Protein AF-A0A1G7F0F0-F1 (afdb_monomer)

Foldseek 3Di:
DDDDDDDDPPPPPPPPPPPAQAAAEAEAEPPVCVVCQVVQFVQQLVQVVCCVVAVDRDDPPDDRPDRCCVLQVQADAQCCVQPVDSVPDGPVSLLRSLLRLQCVVFDDPRFHWYKYWYWYAWAAQREPDPVRHDPFTKTWTKIFIAGNVRHTPWIDTDIFGQDAAEDQDSNDDDSAREDAPNCRRYHPNQRSQRRSQRNVCRGPPPTRTHGYYHYYDDDD

Sequence (220 aa):
MRFLLIAVLFVFAFAVPSGAEALDIQLKFSKRLEKDMKKINEKELQREAMFRKYRIELEPGKKAKNLMIDKYQDTIWANEYLLPDLNTYSVPNLMRTMAWAAFHQIAEPGFNGTLVIEVDSFFIPEFPLARYRSHGPRMNGKFTLLDGAGNVMAEAEVAARVVKRYTVSTSYQGPEFAYAETAVDGRMGPIVAAFVEKGLEDLLPGADAPGPILVQMKTH

pLDDT: mean 86.46, std 17.56, range [40.0, 98.81]

Organism: NCBI:txid637679

Secondary structure (DSSP, 8-state):
-----------------------EEEEEE-HHHHHHHHHHHHHHHHHHHHHHHHSS-PPTT-------TGGGTT--BHHHHH--SGGG--HHHHHHHHHHHHHHHHSPTT--EEEEEEEEEEE-TT-SSGGG--SS-EEEEEEEEEETTS-EEEEEEEEEE----EE--SS--SSSEEEEGGGTTT-HHHHHHHHHHHHHHHHSTT-----EEEE-----

Nearest PDB structures (foldseek):
  6le0-assembly1_A  TM=4.692E-01  e=1.035E+00  Streptomyces koyangensis
  7x7z-assembly2_B  TM=4.675E-01  e=9.736E-01  Micromonospora sp.
  6nnw-assembly1_B  TM=2.926E-01  e=1.465E-01  Streptomyces longisporoflavus
  7dvi-assembly1_A-2  TM=6.008E-01  e=7.309E+00  Parafrankia colletiae
  2w3y-assembly1_A  TM=1.589E-01  e=3.242E-01  Pectobacterium carotovorum subsp. carotovorum

Mean predicted aligned error: 8.1 Å

Radius of gyration: 22.36 Å; Cα contacts (8 Å, |Δi|>4): 384; chains: 1; bounding box: 95×43×40 Å

Solvent-accessible surface area (backbone atoms only — not comparable to full-atom values): 12570 Å² total; per-residue (Å²): 143,82,90,78,85,82,83,80,81,80,78,76,76,76,76,72,77,89,81,75,61,62,69,42,73,45,79,45,59,29,74,70,48,57,73,44,39,68,60,51,28,56,51,50,43,53,50,50,53,43,28,74,74,37,68,45,77,70,60,93,91,58,76,91,85,70,79,49,48,84,70,40,65,64,34,57,40,35,66,53,71,67,43,69,55,69,91,68,54,33,65,69,49,51,48,45,46,47,44,50,55,30,46,67,76,62,50,67,92,78,56,45,26,35,43,38,41,36,39,61,48,61,28,24,42,58,31,91,54,73,90,30,40,40,99,52,39,32,33,34,32,36,35,36,37,23,39,74,86,68,48,80,76,37,66,27,84,35,80,25,51,62,69,91,41,77,42,90,55,50,52,41,78,68,87,44,39,34,39,55,50,72,37,51,44,56,44,64,65,43,40,48,29,22,34,43,15,50,34,47,30,64,45,38,83,87,49,79,41,46,27,41,29,24,30,71,74,85,82,127

Structure (mmCIF, N/CA/C/O backbone):
data_AF-A0A1G7F0F0-F1
#
_entry.id   AF-A0A1G7F0F0-F1
#
loop_
_atom_site.group_PDB
_atom_site.id
_atom_site.type_symbol
_atom_site.label_atom_id
_atom_site.label_alt_id
_atom_site.label_comp_id
_atom_site.label_asym_id
_atom_site.label_entity_id
_atom_site.label_seq_id
_atom_site.pdbx_PDB_ins_code
_atom_site.Cartn_x
_atom_site.Cartn_y
_atom_site.Cartn_z
_atom_site.occupancy
_atom_site.B_iso_or_equiv
_atom_site.auth_seq_id
_atom_site.auth_comp_id
_atom_site.auth_asym_id
_atom_site.auth_atom_id
_atom_site.pdbx_PDB_model_num
ATOM 1 N N . MET A 1 1 ? -73.125 24.315 -21.299 1.00 45.44 1 MET A N 1
ATOM 2 C CA . MET A 1 1 ? -72.297 23.090 -21.266 1.00 45.44 1 MET A CA 1
ATOM 3 C C . MET A 1 1 ? -70.984 23.347 -21.989 1.00 45.44 1 MET A C 1
ATOM 5 O O . MET A 1 1 ? -70.974 23.402 -23.210 1.00 45.44 1 MET A O 1
ATOM 9 N N . ARG A 1 2 ? -69.897 23.548 -21.243 1.00 40.00 2 ARG A N 1
ATOM 10 C CA . ARG A 1 2 ? -68.513 23.473 -21.729 1.00 40.00 2 ARG A CA 1
ATOM 11 C C . ARG A 1 2 ? -67.692 22.891 -20.581 1.00 40.00 2 ARG A C 1
ATOM 13 O O . ARG A 1 2 ? -67.502 23.555 -19.571 1.00 40.00 2 ARG A O 1
ATOM 20 N N . PHE A 1 3 ? -67.319 21.625 -20.721 1.00 41.25 3 PHE A N 1
ATOM 21 C CA . PHE A 1 3 ? -66.323 20.969 -19.882 1.00 41.25 3 PHE A CA 1
ATOM 22 C C . PHE A 1 3 ? -64.942 21.453 -20.331 1.00 41.25 3 PHE A C 1
ATOM 24 O O . PHE A 1 3 ? -64.666 21.443 -21.530 1.00 41.25 3 PHE A O 1
ATOM 31 N N . LEU A 1 4 ? -64.075 21.841 -19.397 1.00 43.66 4 LEU A N 1
ATOM 32 C CA . LEU A 1 4 ? -62.638 21.855 -19.645 1.00 43.66 4 LEU A CA 1
ATOM 33 C C . LEU A 1 4 ? -61.933 21.192 -18.462 1.00 43.66 4 LEU A C 1
ATOM 35 O O . LEU A 1 4 ? -62.142 21.562 -17.309 1.00 43.66 4 LEU A O 1
ATOM 39 N N . LEU A 1 5 ? -61.177 20.151 -18.802 1.00 43.69 5 LEU A N 1
ATOM 40 C CA . LEU A 1 5 ? -60.458 19.246 -17.920 1.00 43.69 5 LEU A CA 1
ATOM 41 C C . LEU A 1 5 ? -59.413 19.983 -17.071 1.00 43.69 5 LEU A C 1
ATOM 43 O O . LEU A 1 5 ? -58.600 20.740 -17.59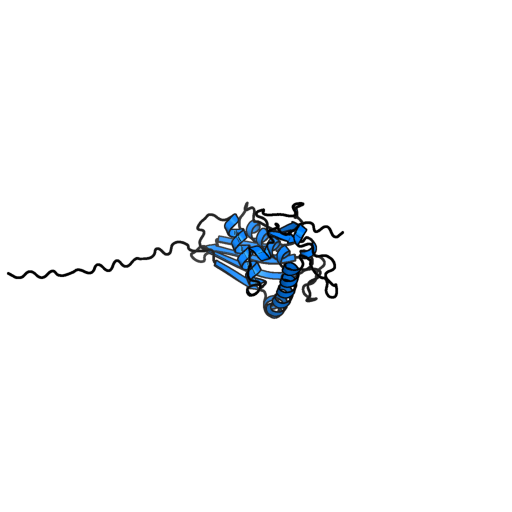7 1.00 43.69 5 LEU A O 1
ATOM 47 N N . ILE A 1 6 ? -59.378 19.665 -15.778 1.00 49.97 6 ILE A N 1
ATOM 48 C CA . ILE A 1 6 ? -58.235 19.928 -14.902 1.00 49.97 6 ILE A CA 1
ATOM 49 C C . ILE A 1 6 ? -57.223 18.803 -15.142 1.00 49.97 6 ILE A C 1
ATOM 51 O O . ILE A 1 6 ? -57.479 17.648 -14.806 1.00 49.97 6 ILE A O 1
ATOM 55 N N . ALA A 1 7 ? -56.085 19.135 -15.748 1.00 47.34 7 ALA A N 1
ATOM 56 C CA . ALA A 1 7 ? -54.939 18.240 -15.827 1.00 47.34 7 ALA A CA 1
ATOM 57 C C . ALA A 1 7 ? -54.223 18.235 -14.467 1.00 47.34 7 ALA A C 1
ATOM 59 O O . ALA A 1 7 ? -53.571 19.208 -14.092 1.00 47.34 7 ALA A O 1
ATOM 60 N N . VAL A 1 8 ? -54.365 17.143 -13.717 1.00 47.41 8 VAL A N 1
ATOM 61 C CA . VAL A 1 8 ? -53.563 16.879 -12.519 1.00 47.41 8 VAL A CA 1
ATOM 62 C C . VAL A 1 8 ? -52.195 16.387 -12.988 1.00 47.41 8 VAL A C 1
ATOM 64 O O . VAL A 1 8 ? -52.058 15.253 -13.442 1.00 47.41 8 VAL A O 1
ATOM 67 N N . LEU A 1 9 ? -51.181 17.249 -12.906 1.00 42.66 9 LEU A N 1
ATOM 68 C CA . LEU A 1 9 ? -49.787 16.835 -13.047 1.00 42.66 9 LEU A CA 1
ATOM 69 C C . LEU A 1 9 ? -49.380 16.078 -11.776 1.00 42.66 9 LEU A C 1
ATOM 71 O O . LEU A 1 9 ? -49.098 16.678 -10.740 1.00 42.66 9 LEU A O 1
ATOM 75 N N . PHE A 1 10 ? -49.355 14.749 -11.856 1.00 40.66 10 PHE A N 1
ATOM 76 C CA . PHE A 1 10 ? -48.650 13.912 -10.891 1.00 40.66 10 PHE A CA 1
ATOM 77 C C . PHE A 1 10 ? -47.146 14.102 -11.112 1.00 40.66 10 PHE A C 1
ATOM 79 O O . PHE A 1 10 ? -46.560 13.535 -12.033 1.00 40.66 10 PHE A O 1
ATOM 86 N N . VAL A 1 11 ? -46.510 14.913 -10.268 1.00 42.03 11 VAL A N 1
ATOM 87 C CA . VAL A 1 11 ? -45.055 14.883 -10.115 1.00 42.03 11 VAL A CA 1
ATOM 88 C C . VAL A 1 11 ? -44.739 13.619 -9.322 1.00 42.03 11 VAL A C 1
ATOM 90 O O . VAL A 1 11 ? -44.778 13.615 -8.094 1.00 42.03 11 VAL A O 1
ATOM 93 N N . PHE A 1 12 ? -44.472 12.517 -10.024 1.00 43.94 12 PHE A N 1
ATOM 94 C CA . PHE A 1 12 ? -43.748 11.402 -9.427 1.00 43.94 12 PHE A CA 1
ATOM 95 C C . PHE A 1 12 ? -42.337 11.908 -9.129 1.00 43.94 12 PHE A C 1
ATOM 97 O O . PHE A 1 12 ? -41.480 11.976 -10.010 1.00 43.94 12 PHE A O 1
ATOM 104 N N . ALA A 1 13 ? -42.112 12.309 -7.880 1.00 41.06 13 ALA A N 1
ATOM 105 C CA . ALA A 1 13 ? -40.775 12.359 -7.330 1.00 41.06 13 ALA A CA 1
ATOM 106 C C . ALA A 1 13 ? -40.229 10.930 -7.415 1.00 41.06 13 ALA A C 1
ATOM 108 O O . ALA A 1 13 ? -40.612 10.061 -6.632 1.00 41.06 13 ALA A O 1
ATOM 109 N N . PHE A 1 14 ? -39.380 10.667 -8.407 1.00 40.69 14 PHE A N 1
ATOM 110 C CA . PHE A 1 14 ? -38.493 9.519 -8.355 1.00 40.69 14 PHE A CA 1
ATOM 111 C C . PHE A 1 14 ? -37.571 9.758 -7.160 1.00 40.69 14 PHE A C 1
ATOM 113 O O . PHE A 1 14 ? -36.547 10.428 -7.269 1.00 40.69 14 PHE A O 1
ATOM 120 N N . ALA A 1 15 ? -37.971 9.250 -5.995 1.00 41.34 15 ALA A N 1
ATOM 121 C CA . ALA A 1 15 ? -37.024 8.909 -4.957 1.00 41.34 15 ALA A CA 1
ATOM 122 C C . ALA A 1 15 ? -36.098 7.874 -5.593 1.00 41.34 15 ALA A C 1
ATOM 124 O O . ALA A 1 15 ? -36.479 6.720 -5.777 1.00 41.34 15 ALA A O 1
ATOM 125 N N . VAL A 1 16 ? -34.925 8.320 -6.037 1.00 41.03 16 VAL A N 1
ATOM 126 C CA . VAL A 1 16 ? -33.838 7.412 -6.380 1.00 41.03 16 VAL A CA 1
ATOM 127 C C . VAL A 1 16 ? -33.513 6.692 -5.072 1.00 41.03 16 VAL A C 1
ATOM 129 O O . VAL A 1 16 ? -33.108 7.367 -4.124 1.00 41.03 16 VAL A O 1
ATOM 132 N N . PRO A 1 17 ? -33.742 5.373 -4.948 1.00 41.84 17 PRO A N 1
ATOM 133 C CA . PRO A 1 17 ? -33.256 4.660 -3.783 1.00 41.84 17 PRO A CA 1
ATOM 134 C C . PRO A 1 17 ? -31.731 4.806 -3.784 1.00 41.84 17 PRO A C 1
ATOM 136 O O . PRO A 1 17 ? -31.070 4.432 -4.753 1.00 41.84 17 PRO A O 1
ATOM 139 N N . SER A 1 18 ? -31.175 5.398 -2.726 1.00 42.78 18 SER A N 1
ATOM 140 C CA . SER A 1 18 ? -29.736 5.458 -2.465 1.00 42.78 18 SER A CA 1
ATOM 141 C C . SER A 1 18 ? -29.237 4.054 -2.110 1.00 42.78 18 SER A C 1
ATOM 143 O O . SER A 1 18 ? -28.976 3.738 -0.955 1.00 42.78 18 SER A O 1
ATOM 145 N N . GLY A 1 19 ? -29.218 3.161 -3.096 1.00 41.69 19 GLY A N 1
ATOM 146 C CA . GLY A 1 19 ? -28.783 1.779 -2.957 1.00 41.69 19 GLY A CA 1
ATOM 147 C C . GLY A 1 19 ? -27.335 1.629 -3.399 1.00 41.69 19 GLY A C 1
ATOM 148 O O . GLY A 1 19 ? -27.088 1.550 -4.599 1.00 41.69 19 GLY A O 1
ATOM 149 N N . ALA A 1 20 ? -26.427 1.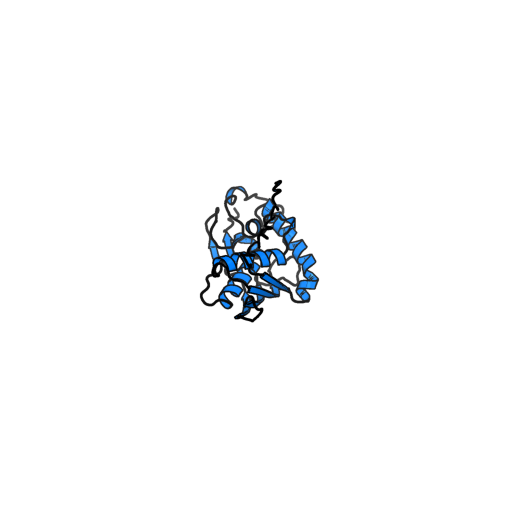629 -2.419 1.00 42.75 20 ALA A N 1
ATOM 150 C CA . ALA A 1 20 ? -25.069 1.064 -2.381 1.00 42.75 20 ALA A CA 1
ATOM 151 C C . ALA A 1 20 ? -24.237 1.928 -1.423 1.00 42.75 20 ALA A C 1
ATOM 153 O O . ALA A 1 20 ? -23.466 2.790 -1.843 1.00 42.75 20 ALA A O 1
ATOM 154 N N . GLU A 1 21 ? -24.448 1.758 -0.120 1.00 55.38 21 GLU A N 1
ATOM 155 C CA . GLU A 1 21 ? -23.578 2.385 0.871 1.00 55.38 21 GLU A CA 1
ATOM 156 C C . GLU A 1 21 ? -22.251 1.612 0.888 1.00 55.38 21 GLU A C 1
ATOM 158 O O . GLU A 1 21 ? -22.221 0.409 1.138 1.00 55.38 21 GLU A O 1
ATOM 163 N N . ALA A 1 22 ? -21.181 2.296 0.478 1.00 74.50 22 ALA A N 1
ATOM 164 C CA . ALA A 1 22 ? -19.863 1.735 0.211 1.00 74.50 22 ALA A CA 1
ATOM 165 C C . ALA A 1 22 ? -18.960 1.826 1.449 1.00 74.50 22 ALA A C 1
ATOM 167 O O . ALA A 1 22 ? -19.004 2.823 2.164 1.00 74.50 22 ALA A O 1
ATOM 168 N N . LEU A 1 23 ? -18.090 0.828 1.646 1.00 90.62 23 LEU A N 1
ATOM 169 C CA . LEU A 1 23 ? -16.985 0.889 2.608 1.00 90.62 23 LEU A CA 1
ATOM 170 C C . LEU A 1 23 ? -16.183 2.193 2.437 1.00 90.62 23 LEU A C 1
ATOM 172 O O . LEU A 1 23 ? -15.516 2.376 1.413 1.00 90.62 23 LEU A O 1
ATOM 176 N N . ASP A 1 24 ? -16.196 3.057 3.453 1.00 94.69 24 ASP A N 1
ATOM 177 C CA . ASP A 1 24 ? -15.293 4.208 3.531 1.00 94.69 24 ASP A CA 1
ATOM 178 C C . ASP A 1 24 ? -13.930 3.768 4.074 1.00 94.69 24 ASP A C 1
ATOM 180 O O . ASP A 1 24 ? -13.843 2.950 4.989 1.00 94.69 24 ASP A O 1
ATOM 184 N N . ILE A 1 25 ? -12.846 4.314 3.522 1.00 96.62 25 ILE A N 1
ATOM 185 C CA . ILE A 1 25 ? -11.484 3.997 3.963 1.00 96.62 25 ILE A CA 1
ATOM 186 C C . ILE A 1 25 ? -10.759 5.274 4.345 1.00 96.62 25 ILE A C 1
ATOM 188 O O . ILE A 1 25 ? -10.344 6.084 3.499 1.00 96.62 25 ILE A O 1
ATOM 192 N N . GLN A 1 26 ? -10.527 5.393 5.645 1.00 98.06 26 GLN A N 1
ATOM 193 C CA . GLN A 1 26 ? -9.856 6.523 6.257 1.00 98.06 26 GLN A CA 1
ATOM 194 C C . GLN A 1 26 ? -8.420 6.148 6.584 1.00 98.06 26 GLN A C 1
ATOM 196 O O . GLN A 1 26 ? -8.154 5.150 7.245 1.00 98.06 26 GLN A O 1
ATOM 201 N N . LEU A 1 27 ? -7.481 6.972 6.129 1.00 98.38 27 LEU A N 1
ATOM 202 C CA . LEU A 1 27 ? -6.061 6.765 6.378 1.00 98.38 27 LEU A CA 1
ATOM 203 C C . LEU A 1 27 ? -5.551 7.833 7.330 1.00 98.38 27 LEU A C 1
ATOM 205 O O . LEU A 1 27 ? -5.735 9.026 7.080 1.00 98.38 27 LEU A O 1
ATOM 209 N N . LYS A 1 28 ? -4.853 7.405 8.377 1.00 98.38 28 LYS A N 1
ATOM 210 C CA . LYS A 1 28 ? -4.090 8.283 9.260 1.00 98.38 28 LYS A CA 1
ATOM 211 C C . LYS A 1 28 ? -2.629 7.880 9.214 1.00 98.38 28 LYS A C 1
ATOM 213 O O . LYS A 1 28 ? -2.292 6.701 9.190 1.00 98.38 28 LYS A O 1
ATOM 218 N N . PHE A 1 29 ? -1.750 8.866 9.224 1.00 98.50 29 PHE A N 1
ATOM 219 C CA . PHE A 1 29 ? -0.315 8.636 9.256 1.00 98.50 29 PHE A CA 1
ATOM 220 C C . PHE A 1 29 ? 0.253 9.291 10.506 1.00 98.50 29 PHE A C 1
ATOM 222 O O . PHE A 1 29 ? -0.209 10.349 10.930 1.00 98.50 29 PHE A O 1
ATOM 229 N N . SER A 1 30 ? 1.294 8.703 11.092 1.00 98.19 30 SER A N 1
ATOM 230 C CA . SER A 1 30 ? 2.004 9.383 12.172 1.00 98.19 30 SER A CA 1
ATOM 231 C C . SER A 1 30 ? 2.509 10.750 11.698 1.00 98.19 30 SER A C 1
ATOM 233 O O . SER A 1 30 ? 2.932 10.907 10.550 1.00 98.19 30 SER A O 1
ATOM 235 N N . LYS A 1 31 ? 2.570 11.740 12.599 1.00 97.81 31 LYS A N 1
ATOM 236 C CA . LYS A 1 31 ? 3.064 13.103 12.289 1.00 97.81 31 LYS A CA 1
ATOM 237 C C . LYS A 1 31 ? 4.400 13.105 11.536 1.00 97.81 31 LYS A C 1
ATOM 239 O O . LYS A 1 31 ? 4.698 13.996 10.741 1.00 97.81 31 LYS A O 1
ATOM 244 N N . ARG A 1 32 ? 5.246 12.107 11.816 1.00 95.38 32 ARG A N 1
ATOM 245 C CA . ARG A 1 32 ? 6.531 11.917 11.138 1.00 95.38 32 ARG A CA 1
ATOM 246 C C . ARG A 1 32 ? 6.344 11.522 9.673 1.00 95.38 32 ARG A C 1
ATOM 248 O O . ARG A 1 32 ? 7.032 12.081 8.826 1.00 95.38 32 ARG A O 1
ATOM 255 N N . LEU A 1 33 ? 5.466 10.564 9.391 1.00 96.88 33 LEU A N 1
ATOM 256 C CA . LEU A 1 33 ? 5.141 10.144 8.030 1.00 96.88 33 LEU A CA 1
ATOM 257 C C . LEU A 1 33 ? 4.444 11.260 7.258 1.00 96.88 33 LEU A C 1
ATOM 259 O O . LEU A 1 33 ? 4.854 11.540 6.138 1.00 96.88 33 LEU A O 1
ATOM 263 N N . GLU A 1 34 ? 3.483 11.956 7.867 1.00 97.62 34 GLU A N 1
ATOM 264 C CA . GLU A 1 34 ? 2.795 13.096 7.243 1.00 97.62 34 GLU A CA 1
ATOM 265 C C . GLU A 1 34 ? 3.783 14.166 6.767 1.00 97.62 34 GLU A C 1
ATOM 267 O O . GLU A 1 34 ? 3.726 14.613 5.621 1.00 97.62 34 GLU A O 1
ATOM 272 N N . LYS A 1 35 ? 4.758 14.516 7.617 1.00 97.69 35 LYS A N 1
ATOM 273 C CA . LYS A 1 35 ? 5.798 15.503 7.297 1.00 97.69 35 LYS A CA 1
ATOM 274 C C . LYS A 1 35 ? 6.622 15.132 6.061 1.00 97.69 35 LYS A C 1
ATOM 276 O O . LYS A 1 35 ? 7.014 16.014 5.297 1.00 97.69 35 LYS A O 1
ATOM 281 N N . ASP A 1 36 ? 6.914 13.848 5.880 1.00 97.56 36 ASP A N 1
ATOM 282 C CA . ASP A 1 36 ? 7.755 13.355 4.788 1.00 97.56 36 ASP A CA 1
ATOM 283 C C . ASP A 1 36 ? 6.926 12.822 3.596 1.00 97.56 36 ASP A C 1
ATOM 285 O O . ASP A 1 36 ? 7.502 12.514 2.549 1.00 97.56 36 ASP A O 1
ATOM 289 N N . MET A 1 37 ? 5.589 12.774 3.703 1.00 97.69 37 MET A N 1
ATOM 290 C CA . MET A 1 37 ? 4.686 12.119 2.744 1.00 97.69 37 MET A CA 1
ATOM 291 C C . MET A 1 37 ? 4.822 12.670 1.326 1.00 97.69 37 MET A C 1
ATOM 293 O O . MET A 1 37 ? 4.845 11.910 0.363 1.00 97.69 37 MET A O 1
ATOM 297 N N . LYS A 1 38 ? 5.002 13.989 1.181 1.00 97.88 38 LYS A N 1
ATOM 298 C CA . LYS A 1 38 ? 5.256 14.601 -0.130 1.00 97.88 38 LYS A CA 1
ATOM 299 C C . LYS A 1 38 ? 6.491 13.992 -0.808 1.00 97.88 38 LYS A C 1
ATOM 301 O O . LYS A 1 38 ? 6.416 13.576 -1.958 1.00 97.88 38 LYS A O 1
ATOM 306 N N . LYS A 1 39 ? 7.609 13.884 -0.082 1.00 97.19 39 LYS A N 1
ATOM 307 C CA . LYS A 1 39 ? 8.864 13.313 -0.606 1.00 97.19 39 LYS A CA 1
ATOM 308 C C . LYS A 1 39 ? 8.742 11.813 -0.854 1.00 97.19 39 LYS A C 1
ATOM 310 O O . LYS A 1 39 ? 9.311 11.312 -1.817 1.00 97.19 39 LYS A O 1
ATOM 315 N N . ILE A 1 40 ? 8.026 11.102 0.017 1.00 96.88 40 ILE A N 1
ATOM 316 C CA . ILE A 1 40 ? 7.722 9.676 -0.152 1.00 96.88 40 ILE A CA 1
ATOM 317 C C . ILE A 1 40 ? 6.962 9.465 -1.466 1.00 96.88 40 ILE A C 1
ATOM 319 O O . ILE A 1 40 ? 7.415 8.691 -2.305 1.00 96.88 40 ILE A O 1
ATOM 323 N N . ASN A 1 41 ? 5.882 10.217 -1.687 1.00 97.75 41 ASN A N 1
ATOM 324 C CA . ASN A 1 41 ? 5.069 10.134 -2.899 1.00 97.75 41 ASN A CA 1
ATOM 325 C C . ASN A 1 41 ? 5.868 10.480 -4.158 1.00 97.75 41 ASN A C 1
ATOM 327 O O . ASN A 1 41 ? 5.787 9.750 -5.137 1.00 97.75 41 ASN A O 1
ATOM 331 N N . GLU A 1 42 ? 6.688 11.535 -4.132 1.00 96.12 42 GLU A N 1
ATOM 332 C CA . GLU A 1 42 ? 7.562 11.884 -5.262 1.00 96.12 42 GLU A CA 1
ATOM 333 C C . GLU A 1 42 ? 8.508 10.731 -5.637 1.00 96.12 42 GLU A C 1
ATOM 335 O O . GLU A 1 42 ? 8.709 10.446 -6.819 1.00 96.12 42 GLU A O 1
ATOM 340 N N . LYS A 1 43 ? 9.092 10.049 -4.643 1.00 94.25 43 LYS A N 1
ATOM 341 C CA . LYS A 1 43 ? 10.023 8.934 -4.873 1.00 94.25 43 LYS A CA 1
ATOM 342 C C . LYS A 1 43 ? 9.326 7.667 -5.344 1.00 94.25 43 LYS A C 1
ATOM 344 O O . LYS A 1 43 ? 9.830 7.016 -6.258 1.00 94.25 43 LYS A O 1
ATOM 349 N N . GLU A 1 44 ? 8.179 7.343 -4.765 1.00 94.88 44 GLU A N 1
ATOM 350 C CA . GLU A 1 44 ? 7.391 6.188 -5.185 1.00 94.88 44 GLU A CA 1
ATOM 351 C C . GLU A 1 44 ? 6.796 6.386 -6.580 1.00 94.88 44 GLU A C 1
ATOM 353 O O . GLU A 1 44 ? 6.846 5.463 -7.383 1.00 94.88 44 GLU A O 1
ATOM 358 N N . LEU A 1 45 ? 6.326 7.591 -6.916 1.00 95.38 45 LEU A N 1
ATOM 359 C CA . LEU A 1 45 ? 5.846 7.921 -8.260 1.00 95.38 45 LEU A CA 1
ATOM 360 C C . LEU A 1 45 ? 6.952 7.751 -9.311 1.00 95.38 45 LEU A C 1
ATOM 362 O O . LEU A 1 45 ? 6.717 7.181 -10.374 1.00 95.38 45 LEU A O 1
ATOM 366 N N . GLN A 1 46 ? 8.174 8.206 -9.010 1.00 92.00 46 GLN A N 1
ATOM 367 C CA . GLN A 1 46 ? 9.330 8.008 -9.890 1.00 92.00 46 GLN A CA 1
ATOM 368 C C . GLN A 1 46 ? 9.628 6.520 -10.108 1.00 92.00 46 GLN A C 1
ATOM 370 O O . GLN A 1 46 ? 9.841 6.105 -11.245 1.00 92.00 46 GLN A O 1
ATOM 375 N N . ARG A 1 47 ? 9.624 5.710 -9.042 1.00 90.81 47 ARG A N 1
ATOM 376 C CA . ARG A 1 47 ? 9.846 4.257 -9.136 1.00 90.81 47 ARG A CA 1
ATOM 377 C C . ARG A 1 47 ? 8.733 3.561 -9.921 1.00 90.81 47 ARG A C 1
ATOM 379 O 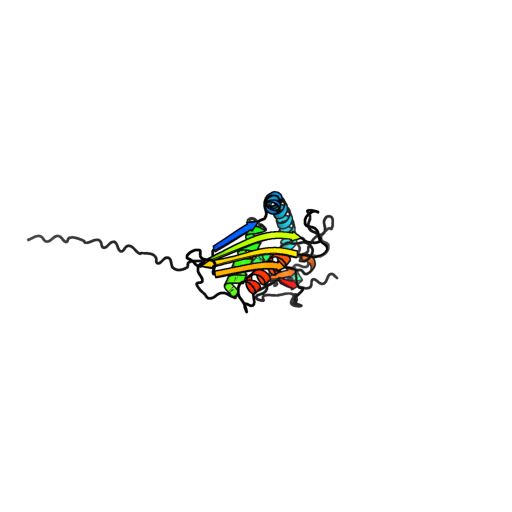O . ARG A 1 47 ? 9.034 2.782 -10.819 1.00 90.81 47 ARG A O 1
ATOM 386 N N . GLU A 1 48 ? 7.473 3.898 -9.652 1.00 93.69 48 GLU A N 1
ATOM 387 C CA . GLU A 1 48 ? 6.304 3.379 -10.373 1.00 93.69 48 GLU A CA 1
ATOM 388 C C . GLU A 1 48 ? 6.389 3.679 -11.874 1.00 93.69 48 GLU A C 1
ATOM 390 O O . GLU A 1 48 ? 6.234 2.778 -12.697 1.00 93.69 48 GLU A O 1
ATOM 395 N N . ALA A 1 49 ? 6.703 4.923 -12.245 1.00 92.12 49 ALA A N 1
ATOM 396 C CA . ALA A 1 49 ? 6.853 5.323 -13.642 1.00 92.12 49 ALA A CA 1
ATOM 397 C C . ALA A 1 49 ? 7.934 4.501 -14.363 1.00 92.12 49 ALA A C 1
ATOM 399 O O . ALA A 1 49 ? 7.749 4.069 -15.504 1.00 92.12 49 ALA A O 1
ATOM 400 N N . MET A 1 50 ? 9.062 4.258 -13.689 1.00 88.06 50 MET A N 1
ATOM 401 C CA . MET A 1 50 ? 10.150 3.448 -14.237 1.00 88.06 50 MET A CA 1
ATOM 402 C C . MET A 1 50 ? 9.755 1.978 -14.361 1.00 88.06 50 MET A C 1
ATOM 404 O O . MET A 1 50 ? 10.031 1.365 -15.393 1.00 88.06 50 MET A O 1
ATOM 408 N N . PHE A 1 51 ? 9.051 1.433 -13.370 1.00 89.31 51 PHE A N 1
ATOM 409 C CA . PHE A 1 51 ? 8.544 0.069 -13.429 1.00 89.31 51 PHE A CA 1
ATOM 410 C C . PHE A 1 51 ? 7.561 -0.124 -14.590 1.00 89.31 51 PHE A C 1
ATOM 412 O O . PHE A 1 51 ? 7.720 -1.063 -15.369 1.00 89.31 51 PHE A O 1
ATOM 419 N N . ARG A 1 52 ? 6.596 0.787 -14.774 1.00 89.88 52 ARG A N 1
ATOM 420 C CA . ARG A 1 52 ? 5.638 0.720 -15.893 1.00 89.88 52 ARG A CA 1
ATOM 421 C C . ARG A 1 52 ? 6.319 0.772 -17.252 1.00 89.88 52 ARG A C 1
ATOM 423 O O . ARG A 1 52 ? 5.908 0.093 -18.185 1.00 89.88 52 ARG A O 1
ATOM 430 N N . LYS A 1 53 ? 7.387 1.563 -17.358 1.00 86.25 53 LYS A N 1
ATOM 431 C CA . LYS A 1 53 ? 8.119 1.746 -18.611 1.00 86.25 53 LYS A CA 1
ATOM 432 C C . LYS A 1 53 ? 9.061 0.591 -18.947 1.00 86.25 53 LYS A C 1
ATOM 434 O O . LYS A 1 53 ? 9.253 0.305 -20.124 1.00 86.25 53 LYS A O 1
ATOM 439 N N . TYR A 1 54 ? 9.688 -0.031 -17.949 1.00 82.00 54 TYR A N 1
ATOM 440 C CA . TYR A 1 54 ? 10.810 -0.949 -18.179 1.00 82.00 54 TYR A CA 1
ATOM 441 C C . TYR A 1 54 ? 10.635 -2.346 -17.570 1.00 82.00 54 TYR A C 1
ATOM 443 O O . TYR A 1 54 ? 11.446 -3.225 -17.861 1.00 82.00 54 TYR A O 1
ATOM 451 N N . ARG A 1 55 ? 9.605 -2.564 -16.740 1.00 81.94 55 ARG A N 1
ATOM 452 C CA . ARG A 1 55 ? 9.393 -3.783 -15.935 1.00 81.94 55 ARG A CA 1
ATOM 453 C C . ARG A 1 55 ? 10.586 -4.143 -15.045 1.00 81.94 55 ARG A C 1
ATOM 455 O O . ARG A 1 55 ? 10.833 -5.311 -14.783 1.00 81.94 55 ARG A O 1
ATOM 462 N N . ILE A 1 56 ? 11.346 -3.148 -14.594 1.00 73.88 56 ILE A N 1
ATOM 463 C CA . ILE A 1 56 ? 12.497 -3.344 -13.707 1.00 73.88 56 ILE A CA 1
ATOM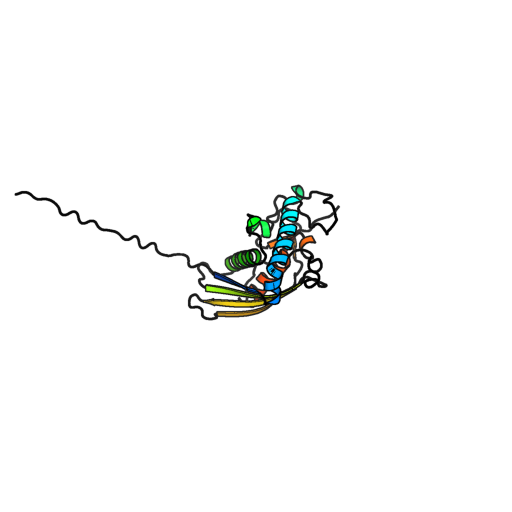 464 C C . ILE A 1 56 ? 12.521 -2.269 -12.629 1.00 73.88 56 ILE A C 1
ATOM 466 O O . ILE A 1 56 ? 12.160 -1.116 -12.872 1.00 73.88 56 ILE A O 1
ATOM 470 N N . GLU A 1 57 ? 13.028 -2.646 -11.463 1.00 73.06 57 GLU A N 1
ATOM 471 C CA . GLU A 1 57 ? 13.493 -1.698 -10.461 1.00 73.06 57 GLU A CA 1
ATOM 472 C C . GLU A 1 57 ? 14.897 -1.242 -10.855 1.00 73.06 57 GLU A C 1
ATOM 474 O O . GLU A 1 57 ? 15.829 -2.045 -10.928 1.00 73.06 57 GLU A O 1
ATOM 479 N N . LEU A 1 58 ? 15.061 0.043 -11.165 1.00 61.31 58 LEU A N 1
ATOM 480 C CA . LEU A 1 58 ? 16.392 0.595 -11.381 1.00 61.31 58 LEU A CA 1
ATOM 481 C C . LEU A 1 58 ? 16.983 1.037 -10.052 1.00 61.31 58 LEU A C 1
ATOM 483 O O . LEU A 1 58 ? 16.453 1.932 -9.390 1.00 61.31 58 LEU A O 1
ATOM 487 N N . GLU A 1 59 ? 18.142 0.483 -9.713 1.00 56.22 59 GLU A N 1
ATOM 488 C CA . GLU A 1 59 ? 19.009 1.124 -8.735 1.00 56.22 59 GLU A CA 1
ATOM 489 C C . GLU A 1 59 ? 19.398 2.531 -9.228 1.00 56.22 59 GLU A C 1
ATOM 491 O O . GLU A 1 59 ? 19.636 2.731 -10.432 1.00 56.22 59 GLU A O 1
ATOM 496 N N . PRO A 1 60 ? 19.520 3.517 -8.322 1.00 47.72 60 PRO A N 1
ATOM 497 C CA . PRO A 1 60 ? 20.021 4.839 -8.669 1.00 47.72 60 PRO A CA 1
ATOM 498 C C . PRO A 1 60 ? 21.347 4.756 -9.447 1.00 47.72 60 PRO A C 1
ATOM 500 O O . PRO A 1 60 ? 22.339 4.234 -8.948 1.00 47.72 60 PRO A O 1
ATOM 503 N N . GLY A 1 61 ? 21.371 5.282 -10.676 1.00 49.53 61 GLY A N 1
ATOM 504 C CA . GLY A 1 61 ? 22.576 5.337 -11.517 1.00 49.53 61 GLY A CA 1
ATOM 505 C C . GLY A 1 61 ? 22.783 4.164 -12.485 1.00 49.53 61 GLY A C 1
ATOM 506 O O . GLY A 1 61 ? 23.709 4.221 -13.296 1.00 49.53 61 GLY A O 1
ATOM 507 N N . LYS A 1 62 ? 21.924 3.134 -12.482 1.00 53.91 62 LYS A N 1
ATOM 508 C CA . LYS A 1 62 ? 21.983 2.049 -13.478 1.00 53.91 62 LYS A CA 1
ATOM 509 C C . LYS A 1 62 ? 21.099 2.359 -14.690 1.00 53.91 62 LYS A C 1
ATOM 511 O O . LYS A 1 62 ? 19.956 2.788 -14.559 1.00 53.91 62 LYS A O 1
ATOM 516 N N . LYS A 1 63 ? 21.630 2.135 -15.899 1.00 55.84 63 LYS A N 1
ATOM 517 C CA . LYS A 1 63 ? 20.838 2.175 -17.140 1.00 55.84 63 LYS A CA 1
ATOM 518 C C . LYS A 1 63 ? 20.040 0.876 -17.267 1.00 55.84 63 LYS A C 1
ATOM 520 O O . LYS A 1 63 ? 20.590 -0.193 -17.005 1.00 55.84 63 LYS A O 1
ATOM 525 N N . ALA A 1 64 ? 18.788 0.968 -17.714 1.00 58.91 64 ALA A N 1
ATOM 526 C CA . ALA A 1 64 ? 18.010 -0.197 -18.125 1.00 58.91 64 ALA A CA 1
ATOM 527 C C . ALA A 1 64 ? 18.762 -0.913 -19.256 1.00 58.91 64 ALA A C 1
ATOM 529 O O . ALA A 1 64 ? 18.970 -0.323 -20.315 1.00 58.91 64 ALA A O 1
ATOM 530 N N . LYS A 1 65 ? 19.242 -2.136 -19.007 1.00 54.44 65 LYS A N 1
ATOM 531 C CA . LYS A 1 65 ? 20.003 -2.902 -20.007 1.00 54.44 65 LYS A CA 1
ATOM 532 C C . LYS A 1 65 ? 19.156 -3.929 -20.756 1.00 54.44 65 LYS A C 1
ATOM 534 O O . LYS A 1 65 ? 19.478 -4.195 -21.901 1.00 54.44 65 LYS A O 1
ATOM 539 N N . ASN A 1 66 ? 18.058 -4.413 -20.168 1.00 57.16 66 ASN A N 1
ATOM 540 C CA . ASN A 1 66 ? 17.160 -5.398 -20.774 1.00 57.16 66 ASN A CA 1
ATOM 541 C C . ASN A 1 66 ? 15.694 -4.997 -20.544 1.00 57.16 66 ASN A C 1
ATOM 543 O O . ASN A 1 66 ? 15.285 -4.803 -19.400 1.00 57.16 66 ASN A O 1
ATOM 547 N N . LEU A 1 67 ? 14.911 -4.877 -21.620 1.00 61.25 67 LEU A N 1
ATOM 548 C CA . LEU A 1 67 ? 13.455 -4.735 -21.549 1.00 61.25 67 LEU A CA 1
ATOM 549 C C . LEU A 1 67 ? 12.860 -6.129 -21.330 1.00 61.25 67 LEU A C 1
ATOM 551 O O . LEU A 1 67 ? 12.970 -6.980 -22.205 1.00 61.25 67 LEU A O 1
ATOM 555 N N . MET A 1 68 ? 12.243 -6.380 -20.175 1.00 64.00 68 MET A N 1
ATOM 556 C CA . MET A 1 68 ? 11.524 -7.641 -19.926 1.00 64.00 68 MET A CA 1
ATOM 557 C C . MET A 1 68 ? 10.030 -7.555 -20.277 1.00 64.00 68 MET A C 1
ATOM 559 O O . MET A 1 68 ? 9.255 -8.404 -19.850 1.00 64.00 68 MET A O 1
ATOM 563 N N . ILE A 1 69 ? 9.621 -6.530 -21.032 1.00 65.50 69 ILE A N 1
ATOM 564 C CA . ILE A 1 69 ? 8.213 -6.209 -21.310 1.00 65.50 69 ILE A CA 1
ATOM 565 C C . ILE A 1 69 ? 7.484 -7.415 -21.909 1.00 65.50 69 ILE A C 1
ATOM 567 O O . ILE A 1 69 ? 6.514 -7.875 -21.316 1.00 65.50 69 ILE A O 1
ATOM 571 N N . ASP A 1 70 ? 8.009 -7.978 -22.997 1.00 69.19 70 ASP A N 1
ATOM 572 C CA . ASP A 1 70 ? 7.336 -9.042 -23.754 1.00 69.19 70 ASP A CA 1
ATOM 573 C C . ASP A 1 70 ? 7.137 -10.321 -22.929 1.00 69.19 70 ASP A C 1
ATOM 575 O O . ASP A 1 70 ? 6.136 -11.016 -23.067 1.00 69.19 70 ASP A O 1
ATOM 579 N N . LYS A 1 71 ? 8.071 -10.628 -22.018 1.00 78.25 71 LYS A N 1
ATOM 580 C CA . LYS A 1 71 ? 8.012 -11.849 -21.201 1.00 78.25 71 LYS A CA 1
ATOM 581 C C . LYS A 1 71 ? 6.913 -11.803 -20.138 1.00 78.25 71 LYS A C 1
ATOM 583 O O . LYS A 1 71 ? 6.414 -12.858 -19.760 1.00 78.25 71 LYS A O 1
ATOM 588 N N . TYR A 1 72 ? 6.566 -10.613 -19.647 1.00 82.94 72 TYR A N 1
ATOM 589 C CA . TYR A 1 72 ? 5.596 -10.429 -18.561 1.00 82.94 72 TYR A CA 1
ATOM 590 C C . TYR A 1 72 ? 4.412 -9.542 -18.965 1.00 82.94 72 TYR A C 1
ATOM 592 O O . TYR A 1 72 ? 3.763 -8.952 -18.100 1.00 82.94 72 TYR A O 1
ATOM 600 N N . GLN A 1 73 ? 4.148 -9.414 -20.268 1.00 81.44 73 GLN A N 1
ATOM 601 C CA . GLN A 1 73 ? 3.110 -8.527 -20.801 1.00 81.44 73 GLN A CA 1
ATOM 602 C C . GLN A 1 73 ? 1.701 -8.891 -20.305 1.00 81.44 73 GLN A C 1
ATOM 604 O O . GLN A 1 73 ? 0.888 -8.000 -20.089 1.00 81.44 73 GLN A O 1
ATOM 609 N N . ASP A 1 74 ? 1.452 -10.181 -20.058 1.00 87.62 74 ASP A N 1
ATOM 610 C CA . ASP A 1 74 ? 0.148 -10.711 -19.642 1.00 87.62 74 ASP A CA 1
ATOM 611 C C . ASP A 1 74 ? -0.005 -10.805 -18.112 1.00 87.62 74 ASP A C 1
ATOM 613 O O . ASP A 1 74 ? -0.989 -11.352 -17.612 1.00 87.62 74 ASP A O 1
ATOM 617 N N . THR A 1 75 ? 0.983 -10.324 -17.348 1.00 91.19 75 THR A N 1
ATOM 618 C CA . THR A 1 75 ? 0.882 -10.238 -15.885 1.00 91.19 75 THR A CA 1
ATOM 619 C C . THR A 1 75 ? 0.086 -9.001 -15.488 1.00 91.19 75 THR A C 1
ATOM 621 O O . THR A 1 75 ? 0.430 -7.880 -15.869 1.00 91.19 75 THR A O 1
ATOM 624 N N . ILE A 1 76 ? -0.929 -9.192 -14.646 1.00 93.50 76 ILE A N 1
ATOM 625 C CA . ILE A 1 76 ? -1.685 -8.096 -14.036 1.00 93.50 76 ILE A CA 1
ATOM 626 C C . ILE A 1 76 ? -0.904 -7.590 -12.821 1.00 93.50 76 ILE A C 1
ATOM 628 O O . ILE A 1 76 ? -0.998 -8.133 -11.723 1.00 93.50 76 ILE A O 1
ATOM 632 N N . TRP A 1 77 ? -0.095 -6.550 -13.018 1.00 94.69 77 TRP A N 1
ATOM 633 C CA . TRP A 1 77 ? 0.674 -5.934 -11.936 1.00 94.69 77 TRP A CA 1
ATOM 634 C C . TRP A 1 77 ? -0.234 -5.150 -10.991 1.00 94.69 77 TRP A C 1
ATOM 636 O O . TRP A 1 77 ? -1.002 -4.293 -11.431 1.00 94.69 77 TRP A O 1
ATOM 646 N N . ALA A 1 78 ? -0.093 -5.380 -9.683 1.00 96.12 78 ALA A N 1
ATOM 647 C CA . ALA A 1 78 ? -1.013 -4.852 -8.677 1.00 96.12 78 ALA A CA 1
ATOM 648 C C . ALA A 1 78 ? -1.203 -3.330 -8.764 1.00 96.12 78 ALA A C 1
ATOM 650 O O . ALA A 1 78 ? -2.329 -2.849 -8.809 1.00 96.12 78 ALA A O 1
ATOM 651 N N . ASN A 1 79 ? -0.118 -2.556 -8.847 1.00 95.44 79 ASN A N 1
ATOM 652 C CA . ASN A 1 79 ? -0.218 -1.094 -8.886 1.00 95.44 79 ASN A CA 1
ATOM 653 C C . ASN A 1 79 ? -0.857 -0.563 -10.182 1.00 95.44 79 ASN 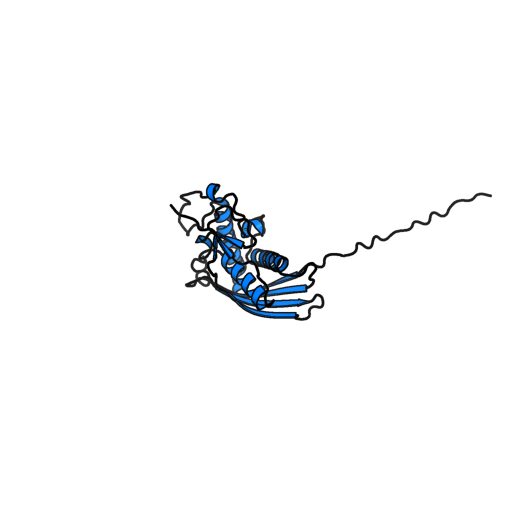A C 1
ATOM 655 O O . ASN A 1 79 ? -1.509 0.476 -10.147 1.00 95.44 79 ASN A O 1
ATOM 659 N N . GLU A 1 80 ? -0.680 -1.247 -11.316 1.00 94.50 80 GLU A N 1
ATOM 660 C CA . GLU A 1 80 ? -1.311 -0.874 -12.592 1.00 94.50 80 GLU A CA 1
ATOM 661 C C . GLU A 1 80 ? -2.793 -1.210 -12.608 1.00 94.50 80 GLU A C 1
ATOM 663 O O . GLU A 1 80 ? -3.589 -0.420 -13.106 1.00 94.50 80 GLU A O 1
ATOM 668 N N . TYR A 1 81 ? -3.153 -2.351 -12.026 1.00 94.94 81 TYR A N 1
ATOM 669 C CA . TYR A 1 81 ? -4.537 -2.762 -11.858 1.00 94.94 81 TYR A CA 1
ATOM 670 C C . TYR A 1 81 ? -5.294 -1.838 -10.896 1.00 94.94 81 TYR A C 1
ATOM 672 O O . TYR A 1 81 ? -6.363 -1.336 -11.230 1.00 94.94 81 TYR A O 1
ATOM 680 N N . LEU A 1 82 ? -4.716 -1.571 -9.720 1.00 95.75 82 LEU A N 1
ATOM 681 C CA . LEU A 1 82 ? -5.342 -0.758 -8.675 1.00 95.75 82 LEU A CA 1
ATOM 682 C C . LEU A 1 82 ? -5.351 0.737 -9.025 1.00 95.75 82 LEU A C 1
ATOM 684 O O . LEU A 1 82 ? -6.297 1.444 -8.694 1.00 95.75 82 LEU A O 1
ATOM 688 N N . LEU A 1 83 ? -4.300 1.247 -9.672 1.00 96.31 83 LEU A N 1
ATOM 689 C CA . LEU A 1 83 ? -4.164 2.665 -10.017 1.00 96.31 83 LEU A CA 1
ATOM 690 C C . LEU A 1 83 ? -3.735 2.824 -11.486 1.00 96.31 83 LEU A C 1
ATOM 692 O O . LEU A 1 83 ? -2.566 3.119 -11.758 1.00 96.31 83 LEU A O 1
ATOM 696 N N . PRO A 1 84 ? -4.652 2.658 -12.457 1.00 95.69 84 PRO A N 1
ATOM 697 C CA . PRO A 1 84 ? -4.308 2.702 -13.879 1.00 95.69 84 PRO A CA 1
ATOM 698 C C . PRO A 1 84 ? -3.717 4.046 -14.318 1.00 95.69 84 PRO A C 1
ATOM 700 O O . PRO A 1 84 ? -2.742 4.076 -15.069 1.00 95.69 84 PRO A O 1
ATOM 703 N N . ASP A 1 85 ? -4.240 5.162 -13.802 1.00 95.75 85 ASP A N 1
ATOM 704 C CA . ASP A 1 85 ? -3.692 6.493 -14.067 1.00 95.75 85 ASP A CA 1
ATOM 705 C C . ASP A 1 85 ? -2.548 6.829 -13.101 1.00 95.75 85 ASP A C 1
ATOM 707 O O . ASP A 1 85 ? -2.751 7.052 -11.904 1.00 95.75 85 ASP A O 1
ATOM 711 N N . LEU A 1 86 ? -1.338 6.934 -13.650 1.00 93.88 86 LEU A N 1
ATOM 712 C CA . LEU A 1 86 ? -0.129 7.285 -12.911 1.00 93.88 86 LEU A CA 1
ATOM 713 C C . LEU A 1 86 ? -0.228 8.656 -12.216 1.00 93.88 86 LEU A C 1
ATOM 715 O O . LEU A 1 86 ? 0.390 8.846 -11.173 1.00 93.88 86 LEU A O 1
ATOM 719 N N . ASN A 1 87 ? -1.022 9.600 -12.733 1.00 94.81 87 ASN A N 1
ATOM 720 C CA . ASN A 1 87 ? -1.184 10.921 -12.109 1.00 94.81 87 ASN A CA 1
ATOM 721 C C . ASN A 1 87 ? -1.915 10.857 -10.762 1.00 94.81 87 ASN A C 1
ATOM 723 O O . ASN A 1 87 ? -1.781 11.758 -9.935 1.00 94.81 87 ASN A O 1
ATOM 727 N N . THR A 1 88 ? -2.668 9.783 -10.526 1.00 94.38 88 THR A N 1
ATOM 728 C CA . THR A 1 88 ? -3.361 9.536 -9.256 1.00 94.38 88 THR A CA 1
ATOM 729 C C . THR A 1 88 ? -2.495 8.775 -8.251 1.00 94.38 88 THR A C 1
ATOM 731 O O . THR A 1 88 ? -2.899 8.581 -7.100 1.00 94.38 88 THR A O 1
ATOM 734 N N . TYR A 1 89 ? -1.296 8.347 -8.657 1.00 96.06 89 TYR A N 1
ATOM 735 C CA . TYR A 1 89 ? -0.451 7.495 -7.841 1.00 96.06 89 TYR A CA 1
ATOM 736 C C . TYR A 1 89 ? 0.137 8.254 -6.647 1.00 96.06 89 TYR A C 1
ATOM 738 O O . TYR A 1 89 ? 0.863 9.241 -6.773 1.00 96.06 89 TYR A O 1
ATOM 746 N N . SER A 1 90 ? -0.163 7.748 -5.455 1.00 97.69 90 SER A N 1
ATOM 747 C CA . SER A 1 90 ? 0.411 8.177 -4.184 1.00 97.69 90 SER A CA 1
ATOM 748 C C . SER A 1 90 ? 0.331 7.018 -3.193 1.00 97.69 90 SER A C 1
ATOM 750 O O . SER A 1 90 ? -0.513 6.137 -3.349 1.00 97.69 90 SER A O 1
ATOM 752 N N . VAL A 1 91 ? 1.173 7.009 -2.157 1.00 97.12 91 VAL A N 1
ATOM 753 C CA . VAL A 1 91 ? 1.120 5.972 -1.114 1.00 97.12 91 VAL A CA 1
ATO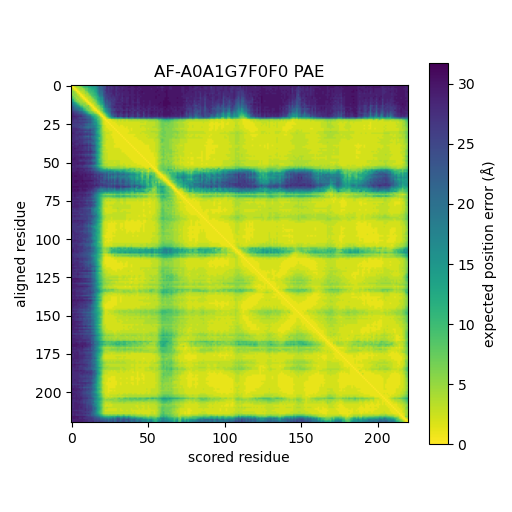M 754 C C . VAL A 1 91 ? -0.260 5.901 -0.439 1.00 97.12 91 VAL A C 1
ATOM 756 O O . VAL A 1 91 ? -0.772 4.790 -0.304 1.00 97.12 91 VAL A O 1
ATOM 759 N N . PRO A 1 92 ? -0.919 7.024 -0.077 1.00 98.25 92 PRO A N 1
ATOM 760 C CA . PRO A 1 92 ? -2.279 6.975 0.455 1.00 98.25 92 PRO A CA 1
ATOM 761 C C . PRO A 1 92 ? -3.291 6.370 -0.524 1.00 98.25 92 PRO A C 1
ATOM 763 O O . PRO A 1 92 ? -4.106 5.549 -0.123 1.00 98.25 92 PRO A O 1
ATOM 766 N N . ASN A 1 93 ? -3.238 6.720 -1.813 1.00 98.00 93 ASN A N 1
ATOM 767 C CA . ASN A 1 93 ? -4.171 6.144 -2.787 1.00 98.00 93 ASN A CA 1
ATOM 768 C C . ASN A 1 93 ? -3.904 4.656 -3.019 1.00 98.00 93 ASN A C 1
ATOM 770 O O . ASN A 1 93 ? -4.851 3.884 -3.086 1.00 98.00 93 ASN A O 1
ATOM 774 N N . LEU A 1 94 ? -2.635 4.242 -3.064 1.00 97.81 94 LEU A N 1
ATOM 775 C CA . LEU A 1 94 ? -2.260 2.835 -3.184 1.00 97.81 94 LEU A CA 1
ATOM 776 C C . LEU A 1 94 ? -2.821 2.019 -2.018 1.00 97.81 94 LEU A C 1
ATOM 778 O O . LEU A 1 94 ? -3.478 1.009 -2.242 1.00 97.81 94 LEU A O 1
ATOM 782 N N . MET A 1 95 ? -2.607 2.485 -0.787 1.00 98.31 95 MET A N 1
ATOM 783 C CA . MET A 1 95 ? -3.111 1.819 0.412 1.00 98.31 95 MET A CA 1
ATOM 784 C C . MET A 1 95 ? -4.640 1.783 0.445 1.00 98.31 95 MET A C 1
ATOM 786 O O . MET A 1 95 ? -5.208 0.737 0.737 1.00 98.31 95 MET A O 1
ATOM 790 N N . ARG A 1 96 ? -5.305 2.891 0.089 1.00 98.06 96 ARG A N 1
ATOM 791 C CA . ARG A 1 96 ? -6.769 2.962 0.040 1.00 98.06 96 ARG A CA 1
ATOM 792 C C . ARG A 1 96 ? -7.345 1.966 -0.960 1.00 98.06 96 ARG A C 1
ATOM 794 O O . ARG A 1 96 ? -8.195 1.165 -0.590 1.00 98.06 96 ARG A O 1
ATOM 801 N N . THR A 1 97 ? -6.884 2.000 -2.208 1.00 96.94 97 THR A N 1
ATOM 802 C CA . THR A 1 97 ? -7.438 1.136 -3.255 1.00 96.94 97 THR A CA 1
ATOM 803 C C . THR A 1 97 ? -7.129 -0.332 -2.992 1.00 96.94 97 THR A C 1
ATOM 805 O O . THR A 1 97 ? -7.964 -1.192 -3.251 1.00 96.94 97 THR A O 1
ATOM 808 N N . MET A 1 98 ? -5.958 -0.630 -2.430 1.00 97.25 98 MET A N 1
ATOM 809 C CA . MET A 1 98 ? -5.588 -1.991 -2.062 1.00 97.25 98 MET A CA 1
ATOM 810 C C . MET A 1 98 ? -6.420 -2.531 -0.901 1.00 97.25 98 MET A C 1
ATOM 812 O O . MET A 1 98 ? -6.927 -3.641 -0.999 1.00 97.25 98 MET A O 1
ATOM 816 N N . ALA A 1 99 ? -6.609 -1.745 0.164 1.00 97.62 99 ALA A N 1
ATOM 817 C CA . ALA A 1 99 ? -7.479 -2.120 1.274 1.00 97.62 99 ALA A CA 1
ATOM 818 C C . ALA A 1 99 ? -8.925 -2.313 0.813 1.00 97.62 99 ALA A C 1
ATOM 820 O O . ALA A 1 99 ? -9.557 -3.292 1.194 1.00 97.62 99 ALA A O 1
ATOM 821 N N . TRP A 1 100 ? -9.419 -1.439 -0.069 1.00 95.94 100 TRP A N 1
ATOM 822 C CA . TRP A 1 100 ? -10.741 -1.587 -0.670 1.00 95.94 100 TRP A CA 1
ATOM 823 C C . TRP A 1 100 ? -10.857 -2.895 -1.453 1.00 95.94 100 TRP A C 1
ATOM 825 O O . TRP A 1 100 ? -11.782 -3.668 -1.211 1.00 95.94 100 TRP A O 1
ATOM 835 N N . ALA A 1 101 ? -9.900 -3.163 -2.346 1.00 95.19 101 ALA A N 1
ATOM 836 C CA . ALA A 1 101 ? -9.899 -4.359 -3.180 1.00 95.19 101 ALA A CA 1
ATOM 837 C C . ALA A 1 101 ? -9.788 -5.640 -2.344 1.00 95.19 101 ALA A C 1
ATOM 839 O O . ALA A 1 101 ? -10.514 -6.592 -2.605 1.00 95.19 101 ALA A O 1
ATOM 840 N N . ALA A 1 102 ? -8.921 -5.654 -1.329 1.00 96.31 102 ALA A N 1
ATOM 841 C CA . ALA A 1 102 ? -8.755 -6.793 -0.435 1.00 96.31 102 ALA A CA 1
ATOM 842 C C . ALA A 1 102 ? -10.006 -7.039 0.416 1.00 96.31 102 ALA A C 1
ATOM 844 O O . ALA A 1 102 ? -10.480 -8.169 0.496 1.00 96.31 102 ALA A O 1
ATOM 845 N N . PHE A 1 103 ? -10.596 -5.982 0.983 1.00 95.38 103 PHE A N 1
ATOM 846 C CA . PHE A 1 103 ? -11.813 -6.095 1.783 1.00 95.38 103 PHE A CA 1
ATOM 847 C C . PHE A 1 103 ? -12.991 -6.621 0.954 1.00 95.38 103 PHE A C 1
ATOM 849 O O . PHE A 1 103 ? -13.715 -7.495 1.412 1.00 95.38 103 PHE A O 1
ATOM 856 N N . HIS A 1 104 ? -13.162 -6.163 -0.291 1.00 92.06 104 HIS A N 1
ATOM 857 C CA . HIS A 1 104 ? -14.250 -6.635 -1.160 1.00 92.06 104 HIS A CA 1
ATOM 858 C C . HIS A 1 104 ? -14.116 -8.103 -1.581 1.00 92.06 104 HIS A C 1
ATOM 860 O O . HIS A 1 104 ? -15.109 -8.698 -1.989 1.00 92.06 104 HIS A O 1
ATOM 866 N N . GLN A 1 105 ? -12.919 -8.692 -1.498 1.00 91.56 105 GLN A N 1
ATOM 867 C CA . GLN A 1 105 ? -12.732 -10.120 -1.768 1.00 91.56 105 GLN A CA 1
ATOM 868 C C . GLN A 1 105 ? -13.153 -11.009 -0.589 1.00 91.56 105 GLN A C 1
ATOM 870 O O . GLN A 1 105 ? -13.488 -12.169 -0.810 1.00 91.56 105 GLN A O 1
ATOM 875 N N . ILE A 1 106 ? -13.146 -10.480 0.639 1.00 92.19 106 ILE A N 1
ATOM 876 C CA . ILE A 1 106 ? -13.367 -11.268 1.865 1.00 92.19 106 ILE A CA 1
ATOM 877 C C . ILE A 1 106 ? -14.658 -10.911 2.608 1.00 92.19 106 ILE A C 1
ATOM 879 O O . ILE A 1 106 ? -15.152 -11.719 3.390 1.00 92.19 106 ILE A O 1
ATOM 883 N N . ALA A 1 107 ? -15.192 -9.707 2.412 1.00 85.19 107 ALA A N 1
ATOM 884 C CA . ALA A 1 107 ? -16.369 -9.234 3.126 1.00 85.19 107 ALA A CA 1
ATOM 885 C C . ALA A 1 107 ? -17.677 -9.644 2.440 1.00 85.19 107 ALA A C 1
ATOM 887 O O . ALA A 1 107 ? -17.734 -9.872 1.230 1.00 85.19 107 ALA A O 1
ATOM 888 N N . GLU A 1 108 ? -18.757 -9.685 3.223 1.00 77.69 108 GLU A N 1
ATOM 889 C CA . GLU A 1 108 ? -20.095 -9.924 2.690 1.00 77.69 108 GLU A CA 1
ATOM 890 C C . GLU A 1 108 ? -20.524 -8.788 1.741 1.00 77.69 108 GLU A C 1
ATOM 892 O O . GLU A 1 108 ? -20.304 -7.605 2.041 1.00 77.69 108 GLU A O 1
ATOM 897 N N . PRO A 1 109 ? -21.166 -9.111 0.602 1.00 79.88 109 PRO A N 1
ATOM 898 C CA . PRO A 1 109 ? -21.704 -8.101 -0.296 1.00 79.88 109 PRO A CA 1
ATOM 899 C C . PRO A 1 109 ? -22.642 -7.136 0.437 1.00 79.88 109 PRO A C 1
ATOM 901 O O . PRO A 1 109 ? -23.599 -7.556 1.082 1.00 79.88 109 PRO A O 1
ATOM 904 N N . GLY A 1 110 ? -22.396 -5.833 0.291 1.00 78.31 110 GLY A N 1
ATOM 905 C CA . GLY A 1 110 ? -23.241 -4.792 0.881 1.00 78.31 110 GLY A CA 1
ATOM 906 C C . GLY A 1 110 ? -22.860 -4.367 2.300 1.00 78.31 110 GLY A C 1
ATOM 907 O O . GLY A 1 110 ? -23.646 -3.662 2.931 1.00 78.31 110 GLY A O 1
ATOM 908 N N . PHE A 1 111 ? -21.678 -4.751 2.802 1.00 86.06 111 PHE A N 1
ATOM 909 C CA . PHE A 1 111 ? -21.145 -4.168 4.034 1.00 86.06 111 PHE A CA 1
ATOM 910 C C . PHE A 1 111 ? -21.078 -2.636 3.931 1.00 86.06 111 PHE A C 1
ATOM 912 O O . PHE A 1 111 ? -20.403 -2.094 3.052 1.00 86.06 111 PHE A O 1
ATOM 919 N N . ASN A 1 112 ? -21.734 -1.960 4.876 1.00 89.44 112 ASN A N 1
ATOM 920 C CA . ASN A 1 112 ? -21.621 -0.523 5.072 1.00 89.44 112 ASN A CA 1
ATOM 921 C C . ASN A 1 112 ? -20.906 -0.233 6.396 1.00 89.44 112 ASN A C 1
ATOM 923 O O . ASN A 1 112 ? -21.338 -0.667 7.466 1.00 89.44 112 ASN A O 1
ATOM 927 N N . GLY A 1 113 ? -19.818 0.523 6.313 1.00 93.50 113 GLY A N 1
ATOM 928 C CA . GLY A 1 113 ? -18.999 0.875 7.457 1.00 93.50 113 GLY A CA 1
ATOM 929 C C . GLY A 1 113 ? -17.757 1.649 7.049 1.00 93.50 113 GLY A C 1
ATOM 930 O O . GLY A 1 113 ? -17.596 2.064 5.899 1.00 93.50 113 GLY A O 1
ATOM 931 N N . THR A 1 114 ? -16.860 1.846 8.008 1.00 96.94 114 THR A N 1
ATOM 932 C CA . THR A 1 114 ? -15.594 2.553 7.795 1.00 96.94 114 THR A CA 1
ATOM 933 C C . THR A 1 114 ? -14.426 1.689 8.239 1.00 96.94 114 THR A C 1
ATOM 935 O O . THR A 1 114 ? -14.387 1.235 9.380 1.00 96.94 114 THR A O 1
ATOM 938 N N . LEU A 1 115 ? -13.436 1.515 7.369 1.00 97.56 115 LEU A N 1
ATOM 939 C CA . LEU A 1 115 ? -12.135 0.970 7.732 1.00 97.56 115 LEU A CA 1
ATOM 940 C C . LEU A 1 115 ? -11.154 2.118 7.977 1.00 97.56 115 LEU A C 1
ATOM 942 O O . LEU A 1 115 ? -10.746 2.823 7.052 1.00 97.56 115 LEU A O 1
ATOM 946 N N . VAL A 1 116 ? -10.756 2.302 9.232 1.00 98.56 116 VAL A N 1
ATOM 947 C CA . VAL A 1 116 ? -9.707 3.247 9.616 1.00 98.56 116 VAL A CA 1
ATOM 948 C C . VAL A 1 116 ? -8.378 2.503 9.663 1.00 98.56 116 VAL A C 1
ATOM 950 O O . VAL A 1 116 ? -8.230 1.535 10.405 1.00 98.56 116 VAL A O 1
ATOM 953 N N . ILE A 1 117 ? -7.406 2.969 8.885 1.00 98.69 117 ILE A N 1
ATOM 954 C CA . ILE A 1 117 ? -6.048 2.425 8.838 1.00 98.69 117 ILE A CA 1
ATOM 955 C C . ILE A 1 117 ? -5.089 3.505 9.326 1.00 98.69 117 ILE A C 1
ATOM 957 O O . ILE A 1 117 ? -4.912 4.547 8.689 1.00 98.69 117 ILE A O 1
ATOM 961 N N . GLU A 1 118 ? -4.457 3.253 10.462 1.00 98.81 118 GLU A N 1
ATOM 962 C CA . GLU A 1 118 ? -3.438 4.117 11.043 1.00 98.81 118 GLU A CA 1
ATOM 963 C C . GLU A 1 118 ? -2.062 3.523 10.759 1.00 98.81 118 GLU A C 1
ATOM 965 O O . GLU A 1 118 ? -1.821 2.351 11.027 1.00 98.81 118 GLU A O 1
ATOM 970 N N . VAL A 1 119 ? -1.150 4.315 10.198 1.00 98.69 119 VAL A N 1
ATOM 971 C CA . VAL A 1 119 ? 0.210 3.879 9.867 1.00 98.69 119 VAL A CA 1
ATOM 972 C C . VAL A 1 119 ? 1.199 4.636 10.736 1.00 98.69 119 VAL A C 1
ATOM 974 O O . VAL A 1 119 ? 1.401 5.845 10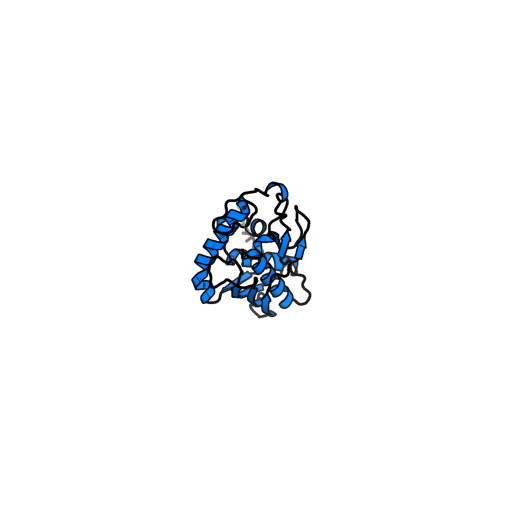.579 1.00 98.69 119 VAL A O 1
ATOM 977 N N . ASP A 1 120 ? 1.883 3.914 11.614 1.00 98.50 120 ASP A N 1
ATOM 978 C CA . ASP A 1 120 ? 2.860 4.505 12.521 1.00 98.50 120 ASP A CA 1
ATOM 979 C C . ASP A 1 120 ? 4.219 4.663 11.858 1.00 98.50 120 ASP A C 1
ATOM 981 O O . ASP A 1 120 ? 4.881 5.706 11.954 1.00 98.50 120 ASP A O 1
ATOM 985 N N . SER A 1 121 ? 4.657 3.602 11.183 1.00 98.12 121 SER A N 1
ATOM 986 C CA . SER A 1 121 ? 5.984 3.530 10.588 1.00 98.12 121 SER A CA 1
ATOM 987 C C . SER A 1 121 ? 6.041 2.529 9.4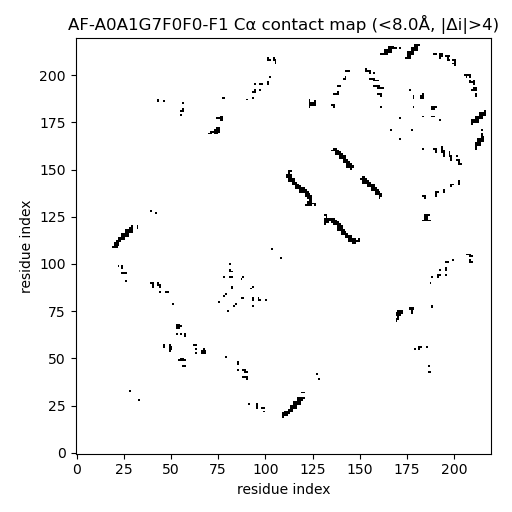45 1.00 98.12 121 SER A C 1
ATOM 989 O O . SER A 1 121 ? 5.354 1.513 9.453 1.00 98.12 121 SER A O 1
ATOM 991 N N . PHE A 1 122 ? 6.934 2.790 8.495 1.00 97.56 122 PHE A N 1
ATOM 992 C CA . PHE A 1 122 ? 7.349 1.818 7.495 1.00 97.56 122 PHE A CA 1
ATOM 993 C C . PHE A 1 122 ? 8.862 1.880 7.325 1.00 97.56 122 PHE A C 1
ATOM 995 O O . PHE A 1 122 ? 9.489 2.913 7.578 1.00 97.56 122 PHE A O 1
ATOM 1002 N N . PHE A 1 123 ? 9.441 0.768 6.890 1.00 97.38 123 PHE A N 1
ATOM 1003 C CA . PHE A 1 123 ? 10.842 0.692 6.520 1.00 97.38 123 PHE A CA 1
ATOM 1004 C C . PHE A 1 123 ? 11.028 -0.274 5.350 1.00 97.38 123 PHE A C 1
ATOM 1006 O O . PHE A 1 123 ? 10.410 -1.335 5.342 1.00 97.38 123 PHE A O 1
ATOM 1013 N N . ILE A 1 124 ? 11.875 0.091 4.388 1.00 95.38 124 ILE A N 1
ATOM 1014 C CA . ILE A 1 124 ? 12.187 -0.653 3.161 1.00 95.38 124 ILE A CA 1
ATOM 1015 C C . ILE A 1 124 ? 13.704 -0.551 2.912 1.00 95.38 124 ILE A C 1
ATOM 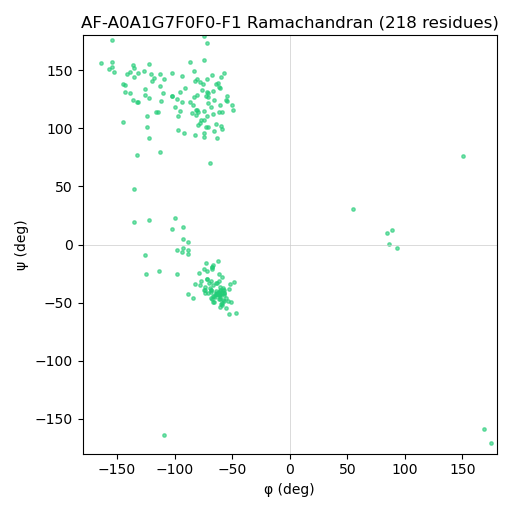1017 O O . ILE A 1 124 ? 14.231 0.564 2.949 1.00 95.38 124 ILE A O 1
ATOM 1021 N N . PRO A 1 125 ? 14.428 -1.656 2.655 1.00 93.50 125 PRO A N 1
ATOM 1022 C CA . PRO A 1 125 ? 15.893 -1.661 2.587 1.00 93.50 125 PRO A CA 1
ATOM 1023 C C . PRO A 1 125 ? 16.522 -0.599 1.688 1.00 93.50 125 PRO A C 1
ATOM 1025 O O . PRO A 1 125 ? 17.379 0.172 2.129 1.00 93.50 125 PRO A O 1
ATOM 1028 N N . GLU A 1 126 ? 16.042 -0.489 0.456 1.00 91.38 126 GLU A N 1
ATOM 1029 C CA . GLU A 1 126 ? 16.582 0.416 -0.553 1.00 91.38 126 GLU A CA 1
ATOM 1030 C C . GLU A 1 126 ? 15.763 1.703 -0.680 1.00 91.38 126 GLU A C 1
ATOM 1032 O O . GLU A 1 126 ? 15.793 2.389 -1.712 1.00 91.38 126 GLU A O 1
ATOM 1037 N N . PHE A 1 127 ? 15.020 2.080 0.367 1.00 92.19 127 PHE A N 1
ATOM 1038 C CA . PHE A 1 127 ? 14.197 3.275 0.287 1.00 92.19 127 PHE A CA 1
ATOM 1039 C C . PHE A 1 127 ? 15.063 4.525 0.046 1.00 92.19 127 PHE A C 1
ATOM 1041 O O . PHE A 1 127 ? 16.095 4.711 0.706 1.00 92.19 127 PHE A O 1
ATOM 1048 N N . PRO A 1 128 ? 14.682 5.438 -0.869 1.00 88.44 128 PRO A N 1
ATOM 1049 C CA . PRO A 1 128 ? 15.528 6.583 -1.215 1.00 88.44 128 PRO A CA 1
ATOM 1050 C C . PRO A 1 128 ? 15.818 7.532 -0.046 1.00 88.44 128 PRO A C 1
ATOM 1052 O O . PRO A 1 128 ? 16.850 8.200 -0.034 1.00 88.44 128 PRO A O 1
ATOM 1055 N N . LEU A 1 129 ? 14.939 7.579 0.956 1.00 91.19 129 LEU A N 1
ATOM 1056 C CA . LEU A 1 129 ? 15.131 8.380 2.161 1.00 91.19 129 LEU A CA 1
ATOM 1057 C C . LEU A 1 129 ? 15.742 7.513 3.271 1.00 91.19 129 LEU A C 1
ATOM 1059 O O . LEU A 1 129 ? 15.089 6.607 3.784 1.00 91.19 129 LEU A O 1
ATOM 1063 N N . ALA A 1 130 ? 16.974 7.834 3.681 1.00 90.88 130 ALA A N 1
ATOM 1064 C CA . ALA A 1 130 ? 17.780 7.018 4.601 1.00 90.88 130 ALA A CA 1
ATOM 1065 C C . ALA A 1 130 ? 17.065 6.618 5.906 1.00 90.88 130 ALA A C 1
ATOM 1067 O O . ALA A 1 130 ? 17.269 5.522 6.412 1.00 90.88 130 ALA A O 1
ATOM 1068 N N . ARG A 1 131 ? 16.192 7.481 6.435 1.00 94.56 131 ARG A N 1
ATOM 1069 C CA . ARG A 1 131 ? 15.443 7.229 7.679 1.00 94.56 131 ARG A CA 1
ATOM 1070 C C . ARG A 1 131 ? 14.401 6.112 7.599 1.00 94.56 131 ARG A C 1
ATOM 1072 O O . ARG A 1 131 ? 13.988 5.623 8.642 1.00 94.56 131 ARG A O 1
ATOM 1079 N N . TYR A 1 132 ? 13.972 5.744 6.395 1.00 95.69 132 TYR A N 1
ATOM 1080 C CA . TYR A 1 132 ? 13.037 4.643 6.168 1.00 95.69 132 TYR A CA 1
ATOM 1081 C C . TYR A 1 132 ? 13.758 3.392 5.665 1.00 95.69 132 TYR A C 1
ATOM 1083 O O . TYR A 1 132 ? 13.108 2.469 5.196 1.00 95.69 132 TYR A O 1
ATOM 1091 N N . ARG A 1 133 ? 15.093 3.338 5.754 1.00 94.62 133 ARG A N 1
ATOM 1092 C CA . ARG A 1 133 ? 15.858 2.130 5.437 1.00 94.62 133 ARG A CA 1
ATOM 1093 C C . ARG A 1 133 ? 15.891 1.168 6.620 1.00 94.62 133 ARG A C 1
ATOM 1095 O O . ARG A 1 133 ? 15.874 1.582 7.779 1.00 94.62 133 ARG A O 1
ATOM 1102 N N . SER A 1 134 ? 15.956 -0.123 6.325 1.00 93.25 134 SER A N 1
ATOM 1103 C CA . SER A 1 134 ? 16.053 -1.214 7.302 1.00 93.25 134 SER A CA 1
ATOM 1104 C C . SER A 1 134 ? 16.723 -2.439 6.677 1.00 93.25 134 SER A C 1
ATOM 1106 O O . SER A 1 134 ? 16.995 -2.466 5.488 1.00 93.25 134 SER A O 1
ATOM 1108 N N . HIS A 1 135 ? 16.961 -3.485 7.468 1.00 90.94 135 HIS A N 1
ATOM 1109 C CA . HIS A 1 135 ? 17.457 -4.768 6.951 1.00 90.94 135 HIS A CA 1
ATOM 1110 C C . HIS A 1 135 ? 16.400 -5.570 6.174 1.00 90.94 135 HIS A C 1
ATOM 1112 O O . HIS A 1 135 ? 16.737 -6.520 5.483 1.00 90.94 135 HIS A O 1
ATOM 1118 N N . GLY A 1 136 ? 15.120 -5.223 6.311 1.00 92.75 136 GLY A N 1
ATOM 1119 C CA . GLY A 1 136 ? 14.023 -5.891 5.617 1.00 92.75 136 GLY A CA 1
ATOM 1120 C C . GLY A 1 136 ? 12.747 -5.053 5.658 1.00 92.75 136 GLY A C 1
ATOM 1121 O O . GLY A 1 136 ? 12.615 -4.210 6.561 1.00 92.75 136 GLY A O 1
ATOM 1122 N N . PRO A 1 137 ? 11.824 -5.264 4.706 1.00 96.19 137 PRO A N 1
ATOM 1123 C CA . PRO A 1 137 ? 10.594 -4.497 4.620 1.00 96.19 137 PRO A CA 1
ATOM 1124 C C . PRO A 1 137 ? 9.691 -4.780 5.825 1.00 96.19 137 PRO A C 1
ATOM 1126 O O . PRO A 1 137 ? 9.474 -5.935 6.204 1.00 96.19 137 PRO A O 1
ATOM 1129 N N . ARG A 1 138 ? 9.181 -3.718 6.447 1.00 97.88 138 ARG A N 1
ATOM 1130 C CA . ARG A 1 138 ? 8.247 -3.797 7.577 1.00 97.88 138 ARG A CA 1
ATOM 1131 C C . ARG A 1 138 ? 7.342 -2.572 7.641 1.00 97.88 138 ARG A C 1
ATOM 1133 O O . ARG A 1 138 ? 7.780 -1.472 7.305 1.00 97.88 138 ARG A O 1
ATOM 1140 N N . MET A 1 139 ? 6.122 -2.751 8.129 1.00 98.56 139 MET A N 1
ATOM 1141 C CA . MET A 1 139 ? 5.159 -1.675 8.364 1.00 98.56 139 MET A CA 1
ATOM 1142 C C . MET A 1 139 ? 4.371 -1.972 9.634 1.00 98.56 139 MET A C 1
ATOM 1144 O O . MET A 1 139 ? 3.997 -3.118 9.861 1.00 98.56 139 MET A O 1
ATOM 1148 N N . ASN A 1 140 ? 4.165 -0.951 10.462 1.00 98.62 140 ASN A N 1
ATOM 1149 C CA . ASN A 1 140 ? 3.418 -1.064 11.709 1.00 98.62 140 ASN A CA 1
ATOM 1150 C C . ASN A 1 140 ? 2.302 -0.024 11.753 1.00 98.62 140 ASN A C 1
ATOM 1152 O O . ASN A 1 140 ? 2.481 1.086 11.232 1.00 98.62 140 ASN A O 1
ATOM 1156 N N . GLY A 1 141 ? 1.215 -0.362 12.431 1.00 98.62 141 GLY A N 1
ATOM 1157 C CA . GLY A 1 141 ? 0.078 0.520 12.619 1.00 98.62 141 GLY A CA 1
ATOM 1158 C C . GLY A 1 141 ? -1.126 -0.211 13.199 1.00 98.62 141 GLY A C 1
ATOM 1159 O O . GLY A 1 141 ? -0.972 -1.290 13.762 1.00 98.62 141 GLY A O 1
ATOM 1160 N N . LYS A 1 142 ? -2.318 0.350 13.014 1.00 98.69 142 LYS A N 1
ATOM 1161 C CA . LYS A 1 142 ? -3.569 -0.155 13.582 1.00 98.69 142 LYS A CA 1
ATOM 1162 C C . LYS A 1 142 ? -4.686 -0.149 12.543 1.00 98.69 142 LYS A C 1
ATOM 1164 O O . LYS A 1 142 ? -4.770 0.767 11.728 1.00 98.69 142 LYS A O 1
ATOM 1169 N N . PHE A 1 143 ? -5.552 -1.153 12.596 1.00 98.62 143 PHE A N 1
ATOM 1170 C CA . PHE A 1 143 ? -6.796 -1.213 11.835 1.00 98.62 143 PHE A CA 1
ATOM 1171 C C . PHE A 1 143 ? -7.972 -1.130 12.809 1.00 98.62 143 PHE A C 1
ATOM 1173 O O . PHE A 1 143 ? -7.966 -1.799 13.840 1.00 98.62 143 PHE A O 1
ATOM 1180 N N . THR A 1 144 ? -8.980 -0.331 12.473 1.00 98.56 144 THR A N 1
ATOM 1181 C CA . THR A 1 144 ? -10.245 -0.235 13.211 1.00 98.56 144 THR A CA 1
ATOM 1182 C C . THR A 1 144 ? -11.394 -0.321 12.210 1.00 98.56 144 THR A C 1
ATOM 1184 O O . THR A 1 144 ? -11.464 0.487 11.283 1.00 98.56 144 THR A O 1
ATOM 1187 N N . LEU A 1 145 ? -12.293 -1.288 12.395 1.00 97.25 145 LEU A N 1
ATOM 1188 C CA . LEU A 1 145 ? -13.522 -1.424 11.614 1.00 97.25 145 LEU A CA 1
ATOM 1189 C C . LEU A 1 145 ? -14.686 -0.810 12.386 1.00 97.25 145 LEU A C 1
ATOM 1191 O O . LEU A 1 145 ? -14.948 -1.200 13.525 1.00 97.25 145 LEU A O 1
ATOM 1195 N N . LEU A 1 146 ? -15.386 0.123 11.753 1.00 96.88 146 LEU A N 1
ATOM 1196 C CA . LEU A 1 146 ? -16.595 0.750 12.271 1.00 96.88 146 LEU A CA 1
ATOM 1197 C C . LEU A 1 146 ? -17.816 0.275 11.479 1.00 96.88 146 LEU A C 1
ATOM 1199 O O . LEU A 1 146 ? -17.734 0.142 10.256 1.00 96.88 146 LEU A O 1
ATOM 1203 N N . ASP A 1 147 ? -18.943 0.072 12.160 1.00 94.56 147 ASP A N 1
ATOM 1204 C CA . ASP A 1 147 ? -20.240 -0.147 11.513 1.00 94.56 147 ASP A CA 1
ATOM 1205 C C . ASP A 1 147 ? -20.778 1.149 10.868 1.00 94.56 147 ASP A C 1
ATOM 1207 O O . ASP A 1 147 ? -20.218 2.237 11.035 1.00 94.56 147 ASP A O 1
ATOM 1211 N N . GLY A 1 148 ? -21.891 1.057 10.135 1.00 92.19 148 GLY A N 1
ATOM 1212 C CA . GLY A 1 148 ? -22.549 2.223 9.526 1.00 92.19 148 GLY A CA 1
ATOM 1213 C C . GLY A 1 148 ? -23.067 3.273 10.526 1.00 92.19 148 GLY A C 1
ATOM 1214 O O . GLY A 1 148 ? -23.368 4.396 10.127 1.00 92.19 148 GLY A O 1
ATOM 1215 N N . ALA A 1 149 ? -23.153 2.948 11.820 1.00 94.69 149 ALA A N 1
ATOM 1216 C CA . ALA A 1 149 ? -23.492 3.888 12.889 1.00 94.69 149 ALA A CA 1
ATOM 1217 C C . ALA A 1 149 ? -22.247 4.521 13.548 1.00 94.69 149 ALA A C 1
ATOM 1219 O O . ALA A 1 149 ? -22.385 5.391 14.410 1.00 94.69 149 ALA A O 1
ATOM 1220 N N . GLY A 1 150 ? -21.039 4.121 13.134 1.00 94.75 150 GLY A N 1
ATOM 1221 C CA . GLY A 1 150 ? -19.767 4.597 13.670 1.00 94.75 150 GLY A CA 1
ATOM 1222 C C . GLY A 1 150 ? -19.296 3.872 14.935 1.00 94.75 150 GLY A C 1
ATOM 1223 O O . GLY A 1 150 ? -18.338 4.328 15.560 1.00 94.75 150 GLY A O 1
ATOM 1224 N N . ASN A 1 151 ? -19.930 2.764 15.331 1.00 96.94 151 ASN A N 1
ATOM 1225 C CA . ASN A 1 151 ? -19.472 1.958 16.462 1.00 96.94 151 ASN A CA 1
ATOM 1226 C C . ASN A 1 151 ? -18.323 1.046 16.041 1.00 96.94 151 ASN A C 1
ATOM 1228 O O . ASN A 1 151 ? -18.336 0.467 14.958 1.00 96.94 151 ASN A O 1
ATOM 1232 N N . VAL A 1 152 ? -17.353 0.863 16.935 1.00 97.69 152 VAL A N 1
ATOM 1233 C CA . VAL A 1 152 ? -16.233 -0.057 16.717 1.00 97.69 152 VAL A CA 1
ATOM 1234 C C . VAL A 1 152 ? -16.733 -1.501 16.726 1.00 97.69 152 VAL A C 1
ATOM 1236 O O . VAL A 1 152 ? -17.229 -1.981 17.744 1.00 97.69 152 VAL A O 1
ATOM 1239 N N . MET A 1 153 ? -16.562 -2.197 15.603 1.00 95.56 153 MET A N 1
ATOM 1240 C CA . MET A 1 153 ? -16.826 -3.631 15.471 1.00 95.56 153 MET A CA 1
ATOM 1241 C C . MET A 1 153 ? -15.598 -4.466 15.833 1.00 95.56 153 MET A C 1
ATOM 1243 O O . MET A 1 153 ? -15.718 -5.487 16.506 1.00 95.56 153 MET A O 1
ATOM 1247 N N . ALA A 1 154 ? -14.421 -4.035 15.377 1.00 96.69 154 ALA A N 1
ATOM 1248 C CA . ALA A 1 154 ? -13.161 -4.736 15.585 1.00 96.69 154 ALA A CA 1
ATOM 1249 C C . ALA A 1 154 ? -11.980 -3.763 15.533 1.00 96.69 154 ALA A C 1
ATOM 1251 O O . ALA A 1 154 ? -12.039 -2.737 14.851 1.00 96.69 154 ALA A O 1
ATOM 1252 N N . GLU A 1 155 ? -10.893 -4.109 16.223 1.00 98.19 155 GLU A N 1
ATOM 1253 C CA . GLU A 1 155 ? -9.612 -3.407 16.140 1.00 98.19 155 GLU A CA 1
ATOM 1254 C C . GLU A 1 155 ? -8.451 -4.401 16.177 1.00 98.19 155 GLU A C 1
ATOM 1256 O O . GLU A 1 155 ? -8.520 -5.410 16.879 1.00 98.19 155 GLU A O 1
ATOM 1261 N N . ALA A 1 156 ? -7.368 -4.084 15.472 1.00 98.19 156 ALA A N 1
ATOM 1262 C CA . ALA A 1 156 ? -6.153 -4.885 15.453 1.00 98.19 156 ALA A CA 1
ATOM 1263 C C . ALA A 1 156 ? -4.903 -3.997 15.404 1.00 98.19 156 ALA A C 1
ATOM 1265 O O . ALA A 1 156 ? -4.798 -3.097 14.570 1.00 98.19 156 ALA A O 1
ATOM 1266 N N . GLU A 1 157 ? -3.940 -4.275 16.284 1.00 98.38 157 GLU A N 1
ATOM 1267 C CA . GLU A 1 157 ? -2.574 -3.747 16.196 1.00 98.38 157 GLU A CA 1
ATOM 1268 C C . GLU A 1 157 ? -1.764 -4.627 15.240 1.00 98.38 157 GLU A C 1
ATOM 1270 O O . GLU A 1 157 ? -1.686 -5.844 15.414 1.00 98.38 157 GLU A O 1
ATOM 1275 N N . VAL A 1 158 ? -1.137 -4.019 14.238 1.00 98.31 158 VAL A N 1
ATOM 1276 C CA . VAL A 1 158 ? -0.566 -4.728 13.092 1.00 98.31 158 VAL A CA 1
ATOM 1277 C C . VAL A 1 158 ? 0.921 -4.437 12.974 1.00 98.31 158 VAL A C 1
ATOM 1279 O O . VAL A 1 158 ? 1.355 -3.291 12.848 1.00 98.31 158 VAL A O 1
ATOM 1282 N N . ALA A 1 159 ? 1.714 -5.505 12.932 1.00 98.25 159 ALA A N 1
ATOM 1283 C CA . ALA A 1 159 ? 3.129 -5.469 12.582 1.00 98.25 159 ALA A CA 1
ATOM 1284 C C . ALA A 1 159 ? 3.385 -6.425 11.412 1.00 98.25 159 ALA A C 1
ATOM 1286 O O . ALA A 1 159 ? 3.473 -7.642 11.586 1.00 98.25 159 ALA A O 1
ATOM 1287 N N . ALA A 1 160 ? 3.505 -5.870 10.209 1.00 98.19 160 ALA A N 1
ATOM 1288 C CA . ALA A 1 160 ? 3.627 -6.630 8.975 1.00 98.19 160 ALA A CA 1
ATOM 1289 C C . ALA A 1 160 ? 5.064 -6.675 8.451 1.00 98.19 160 ALA A C 1
ATOM 1291 O O . ALA A 1 160 ? 5.853 -5.731 8.584 1.00 98.19 160 ALA A O 1
ATOM 1292 N N . ARG A 1 161 ? 5.387 -7.793 7.803 1.00 97.56 161 ARG A N 1
ATOM 1293 C CA . ARG A 1 161 ? 6.601 -8.031 7.016 1.00 97.56 161 ARG A CA 1
ATOM 1294 C C . ARG A 1 161 ? 6.184 -8.706 5.719 1.00 97.56 161 ARG A C 1
ATOM 1296 O O . ARG A 1 161 ? 5.204 -9.440 5.708 1.00 97.56 161 ARG A O 1
ATOM 1303 N N . VAL A 1 162 ? 6.950 -8.513 4.650 1.00 95.94 162 VAL A N 1
ATOM 1304 C CA . VAL A 1 162 ? 6.690 -9.237 3.400 1.00 95.94 162 VAL A CA 1
ATOM 1305 C C . VAL A 1 162 ? 7.091 -10.702 3.578 1.00 95.94 162 VAL A C 1
ATOM 1307 O O . VAL A 1 162 ? 8.280 -11.014 3.679 1.00 95.94 162 VAL A O 1
ATOM 1310 N N . VAL A 1 163 ? 6.105 -11.599 3.603 1.00 93.88 163 VAL A N 1
ATOM 1311 C CA . VAL A 1 163 ? 6.326 -13.044 3.478 1.00 93.88 163 VAL A CA 1
ATOM 1312 C C . VAL A 1 163 ? 6.410 -13.368 1.990 1.00 93.88 163 VAL A C 1
ATOM 1314 O O . VAL A 1 163 ? 5.493 -13.088 1.223 1.00 93.88 163 VAL A O 1
ATOM 1317 N N . LYS A 1 164 ? 7.545 -13.916 1.553 1.00 92.12 164 LYS A N 1
ATOM 1318 C CA . LYS A 1 164 ? 7.802 -14.162 0.131 1.00 92.12 164 LYS A CA 1
ATOM 1319 C C . LYS A 1 164 ? 6.990 -15.365 -0.363 1.00 92.12 164 LYS A C 1
ATOM 1321 O O . LYS A 1 164 ? 7.430 -16.503 -0.223 1.00 92.12 164 LYS A O 1
ATOM 1326 N N . ARG A 1 165 ? 5.827 -15.107 -0.965 1.00 95.50 165 ARG A N 1
ATOM 1327 C CA . ARG A 1 165 ? 5.075 -16.077 -1.777 1.00 95.50 165 ARG A CA 1
ATOM 1328 C C . ARG A 1 165 ? 5.424 -15.880 -3.239 1.00 95.50 165 ARG A C 1
ATOM 1330 O O . ARG A 1 165 ? 5.401 -14.752 -3.714 1.00 95.50 165 ARG A O 1
ATOM 1337 N N . TYR A 1 166 ? 5.754 -16.954 -3.944 1.00 93.56 166 TYR A N 1
ATOM 1338 C CA . TYR A 1 166 ? 6.221 -16.883 -5.325 1.00 93.56 166 TYR A CA 1
ATOM 1339 C C . TYR A 1 166 ? 5.227 -17.502 -6.297 1.00 93.56 166 TYR A C 1
ATOM 1341 O O . TYR A 1 166 ? 4.614 -18.523 -6.000 1.00 93.56 166 TYR A O 1
ATOM 1349 N N . THR A 1 167 ? 5.167 -16.935 -7.498 1.00 91.94 167 THR A N 1
ATOM 1350 C CA . THR A 1 167 ? 4.587 -17.587 -8.669 1.00 91.94 167 THR A CA 1
ATOM 1351 C C . THR A 1 167 ? 5.648 -17.777 -9.746 1.00 91.94 167 THR A C 1
ATOM 1353 O O . THR A 1 167 ? 6.528 -16.936 -9.948 1.00 91.94 167 THR A O 1
ATOM 1356 N N . VAL A 1 168 ? 5.562 -18.910 -10.443 1.00 85.62 168 VAL A N 1
ATOM 1357 C CA . VAL A 1 168 ? 6.361 -19.190 -11.645 1.00 85.62 168 VAL A CA 1
ATOM 1358 C C . VAL A 1 168 ? 5.673 -18.694 -12.918 1.00 85.62 168 VAL A C 1
ATOM 1360 O O . VAL A 1 168 ? 6.281 -18.722 -13.987 1.00 85.62 168 VAL A O 1
ATOM 1363 N N . SER A 1 169 ? 4.413 -18.254 -12.816 1.00 87.31 169 SER A N 1
ATOM 1364 C CA . SER A 1 169 ? 3.661 -17.730 -13.951 1.00 87.31 169 SER A CA 1
ATOM 1365 C C . SER A 1 169 ? 4.207 -16.368 -14.363 1.00 87.31 169 SER A C 1
ATOM 1367 O O . SER A 1 169 ? 4.300 -15.448 -13.551 1.00 87.31 169 SER A O 1
ATOM 1369 N N . THR A 1 170 ? 4.535 -16.232 -15.645 1.00 84.19 170 THR A N 1
ATOM 1370 C CA . THR A 1 170 ? 4.912 -14.952 -16.258 1.00 84.19 170 THR A CA 1
ATOM 1371 C C . THR A 1 170 ? 3.699 -14.182 -16.794 1.00 84.19 170 THR A C 1
ATOM 1373 O O . THR A 1 170 ? 3.852 -13.106 -17.365 1.00 84.19 170 THR A O 1
ATOM 1376 N N . SER A 1 171 ? 2.495 -14.720 -16.604 1.00 90.19 171 SER A N 1
ATOM 1377 C CA . SER A 1 171 ? 1.206 -14.163 -17.025 1.00 90.19 171 SER A CA 1
ATOM 1378 C C . SER A 1 171 ? 0.198 -14.288 -15.880 1.00 90.19 171 SER A C 1
ATOM 1380 O O . SER A 1 171 ? -0.878 -14.869 -16.027 1.00 90.19 171 SER A O 1
ATOM 1382 N N . TYR A 1 172 ? 0.611 -13.890 -14.678 1.00 91.50 172 TYR A N 1
ATOM 1383 C CA . TYR A 1 172 ? -0.187 -14.106 -13.478 1.00 91.50 172 TYR A CA 1
ATOM 1384 C C . TYR A 1 172 ? -1.431 -13.195 -13.466 1.00 91.50 172 TYR A C 1
ATOM 1386 O O . TYR A 1 172 ? -1.324 -11.986 -13.679 1.00 91.50 172 TYR A O 1
ATOM 1394 N N . GLN A 1 173 ? -2.596 -13.799 -13.209 1.00 92.44 173 GLN A N 1
ATOM 1395 C CA . GLN A 1 173 ? -3.924 -13.161 -13.179 1.00 92.44 173 GLN A CA 1
ATOM 1396 C C . GLN A 1 173 ? -4.747 -13.607 -11.953 1.00 92.44 173 GLN A C 1
ATOM 1398 O O . GLN A 1 173 ? -5.974 -13.561 -11.975 1.00 92.44 173 GLN A O 1
ATOM 1403 N N . GLY A 1 174 ? -4.082 -14.143 -10.925 1.00 92.38 174 GLY A N 1
ATOM 1404 C CA . GLY A 1 174 ? -4.755 -14.625 -9.720 1.00 92.38 174 GLY A CA 1
ATOM 1405 C C . GLY A 1 174 ? -5.238 -13.488 -8.807 1.00 92.38 174 GLY A C 1
ATOM 1406 O O . GLY A 1 174 ? -5.046 -12.313 -9.129 1.00 92.38 174 GLY A O 1
ATOM 1407 N N . PRO A 1 175 ? -5.884 -13.840 -7.683 1.00 93.56 175 PRO A N 1
ATOM 1408 C CA . PRO A 1 175 ? -6.497 -12.871 -6.773 1.00 93.56 175 PRO A CA 1
ATOM 1409 C C . PRO A 1 175 ? -5.484 -12.050 -5.959 1.00 93.56 175 PRO A C 1
ATOM 1411 O O . PRO A 1 175 ? -5.813 -10.953 -5.505 1.00 93.56 175 PRO A O 1
ATOM 1414 N N . GLU A 1 176 ? -4.261 -12.554 -5.775 1.00 97.06 176 GLU A N 1
ATOM 1415 C CA . GLU A 1 176 ? -3.210 -11.882 -5.017 1.00 97.06 176 GLU A CA 1
ATOM 1416 C C . GLU A 1 176 ? -2.578 -10.696 -5.770 1.00 97.06 176 GLU A C 1
ATOM 1418 O O . GLU A 1 176 ? -2.583 -10.584 -6.998 1.00 97.06 176 GLU A O 1
ATOM 1423 N N . PHE A 1 177 ? -1.962 -9.787 -5.016 1.00 97.56 177 PHE A N 1
ATOM 1424 C CA . PHE A 1 177 ? -1.332 -8.594 -5.568 1.00 97.56 177 PHE A CA 1
ATOM 1425 C C . PHE A 1 177 ? 0.047 -8.923 -6.146 1.00 97.56 177 PHE A C 1
ATOM 1427 O O . PHE A 1 177 ? 1.031 -9.068 -5.415 1.00 97.56 177 PHE A O 1
ATOM 1434 N N . ALA A 1 178 ? 0.131 -9.025 -7.473 1.00 96.81 178 ALA A N 1
ATOM 1435 C CA . ALA A 1 178 ? 1.372 -9.368 -8.158 1.00 96.81 178 ALA A CA 1
ATOM 1436 C C . ALA A 1 178 ? 2.401 -8.230 -8.151 1.00 96.81 178 ALA A C 1
ATOM 1438 O O . ALA A 1 178 ? 2.139 -7.113 -8.614 1.00 96.81 178 ALA A O 1
ATOM 1439 N N . TYR A 1 179 ? 3.612 -8.560 -7.705 1.00 95.00 179 TYR A N 1
ATOM 1440 C CA . TYR A 1 179 ? 4.783 -7.689 -7.697 1.00 95.00 179 TYR A CA 1
ATOM 1441 C C . TYR A 1 179 ? 5.998 -8.394 -8.280 1.00 95.00 179 TYR A C 1
ATOM 1443 O O . TYR A 1 179 ? 6.170 -9.601 -8.128 1.00 95.00 179 TYR A O 1
ATOM 1451 N N . ALA A 1 180 ? 6.880 -7.639 -8.930 1.00 91.88 180 ALA A N 1
ATOM 1452 C CA . ALA A 1 180 ? 8.194 -8.156 -9.278 1.00 91.88 180 ALA A CA 1
ATOM 1453 C C . ALA A 1 180 ? 8.956 -8.504 -7.996 1.00 91.88 180 ALA A C 1
ATOM 1455 O O . ALA A 1 180 ? 8.932 -7.730 -7.039 1.00 91.88 180 ALA A O 1
ATOM 1456 N N . GLU A 1 181 ? 9.677 -9.626 -7.980 1.00 90.25 181 GLU A N 1
ATOM 1457 C CA . GLU A 1 181 ? 10.508 -9.999 -6.826 1.00 90.25 181 GLU A CA 1
ATOM 1458 C C . GLU A 1 181 ? 11.472 -8.873 -6.411 1.00 90.25 181 GLU A C 1
ATOM 1460 O O . GLU A 1 181 ? 11.648 -8.601 -5.225 1.00 90.25 181 GLU A O 1
ATOM 1465 N N . THR A 1 182 ? 12.037 -8.162 -7.386 1.00 87.19 182 THR A N 1
ATOM 1466 C CA . THR A 1 182 ? 12.957 -7.037 -7.167 1.00 87.19 182 THR A CA 1
ATOM 1467 C C . THR A 1 182 ? 12.298 -5.822 -6.506 1.00 87.19 182 THR A C 1
ATOM 1469 O O . THR A 1 182 ? 12.996 -4.986 -5.939 1.00 87.19 182 THR A O 1
ATOM 1472 N N . ALA A 1 183 ? 10.965 -5.717 -6.522 1.00 91.31 183 ALA A N 1
ATOM 1473 C CA . ALA A 1 183 ? 10.239 -4.608 -5.907 1.00 91.31 183 ALA A CA 1
ATOM 1474 C C . ALA A 1 183 ? 10.195 -4.690 -4.373 1.00 91.31 183 ALA A C 1
ATOM 1476 O O . ALA A 1 183 ? 9.988 -3.662 -3.727 1.00 91.31 183 ALA A O 1
ATOM 1477 N N . VAL A 1 184 ? 10.404 -5.877 -3.787 1.00 92.06 184 VAL A N 1
ATOM 1478 C CA . VAL A 1 184 ? 10.274 -6.122 -2.336 1.00 92.06 184 VAL A CA 1
ATOM 1479 C C . VAL A 1 184 ? 11.180 -5.212 -1.511 1.00 92.06 184 VAL A C 1
ATOM 1481 O O . VAL A 1 184 ? 10.764 -4.700 -0.472 1.00 92.06 184 VAL A O 1
ATOM 1484 N N . ASP A 1 185 ? 12.395 -4.977 -1.996 1.00 91.69 185 ASP A N 1
ATOM 1485 C CA . ASP A 1 185 ? 13.403 -4.223 -1.257 1.00 91.69 185 ASP A CA 1
ATOM 1486 C C . ASP A 1 185 ? 13.414 -2.731 -1.610 1.00 91.69 185 ASP A C 1
ATOM 1488 O O . ASP A 1 185 ? 14.106 -1.957 -0.950 1.00 91.69 185 ASP A O 1
ATOM 1492 N N . GLY A 1 186 ? 12.634 -2.307 -2.612 1.00 89.50 186 GLY A N 1
ATOM 1493 C CA . GLY A 1 186 ? 12.714 -0.962 -3.184 1.00 89.50 186 GLY A CA 1
ATOM 1494 C C . GLY A 1 186 ? 11.419 -0.150 -3.209 1.00 89.50 186 GLY A C 1
ATOM 1495 O O . GLY A 1 186 ? 11.507 1.079 -3.224 1.00 89.50 186 GLY A O 1
ATOM 1496 N N . ARG A 1 187 ? 10.242 -0.788 -3.218 1.00 92.56 187 ARG A N 1
ATOM 1497 C CA . ARG A 1 187 ? 8.937 -0.126 -3.413 1.00 92.56 187 ARG A CA 1
ATOM 1498 C C . ARG A 1 187 ? 7.973 -0.359 -2.265 1.00 92.56 187 ARG A C 1
ATOM 1500 O O . ARG A 1 187 ? 8.029 -1.371 -1.573 1.00 92.56 187 ARG A O 1
ATOM 1507 N N . MET A 1 188 ? 7.032 0.571 -2.113 1.00 95.62 188 MET A N 1
ATOM 1508 C CA . MET A 1 188 ? 5.991 0.493 -1.087 1.00 95.62 188 MET A CA 1
ATOM 1509 C C . MET A 1 188 ? 4.965 -0.608 -1.356 1.00 95.62 188 MET A C 1
ATOM 1511 O O . MET A 1 188 ? 4.480 -1.205 -0.404 1.00 95.62 188 MET A O 1
ATOM 1515 N N . GLY A 1 189 ? 4.650 -0.902 -2.622 1.00 96.88 189 GLY A N 1
ATOM 1516 C CA . GLY A 1 189 ? 3.588 -1.848 -3.002 1.00 96.88 189 GLY A CA 1
ATOM 1517 C C . GLY A 1 189 ? 3.604 -3.175 -2.233 1.00 96.88 189 GLY A C 1
ATOM 1518 O O . GLY A 1 189 ? 2.642 -3.443 -1.516 1.00 96.88 189 GLY A O 1
ATOM 1519 N N . PRO A 1 190 ? 4.696 -3.961 -2.283 1.00 97.44 190 PRO A N 1
ATOM 1520 C CA . PRO A 1 190 ? 4.762 -5.251 -1.597 1.00 97.44 190 PRO A CA 1
ATOM 1521 C C . PRO A 1 190 ? 4.519 -5.178 -0.085 1.00 97.44 190 PRO A C 1
ATOM 1523 O O . PRO A 1 190 ? 3.823 -6.028 0.467 1.00 97.44 190 PRO A O 1
ATOM 1526 N N . ILE A 1 191 ? 5.078 -4.173 0.602 1.00 98.12 191 ILE A N 1
ATOM 1527 C CA . ILE A 1 191 ? 4.898 -4.045 2.054 1.00 98.12 191 ILE A CA 1
ATOM 1528 C C . ILE A 1 191 ? 3.523 -3.482 2.423 1.00 98.12 191 ILE A C 1
ATOM 1530 O O . ILE A 1 191 ? 2.983 -3.868 3.454 1.00 98.12 191 ILE A O 1
ATOM 1534 N N . VAL A 1 192 ? 2.930 -2.627 1.583 1.00 98.50 192 VAL A N 1
ATOM 1535 C CA . VAL A 1 192 ? 1.539 -2.178 1.752 1.00 98.50 192 VAL A CA 1
ATOM 1536 C C . VAL A 1 192 ? 0.589 -3.367 1.606 1.00 98.50 192 VAL A C 1
ATOM 1538 O O . VAL A 1 192 ? -0.288 -3.521 2.445 1.00 98.50 192 VAL A O 1
ATOM 1541 N N . ALA A 1 193 ? 0.812 -4.251 0.627 1.00 98.50 193 ALA A N 1
ATOM 1542 C CA . ALA A 1 193 ? 0.013 -5.465 0.450 1.00 98.50 193 ALA A CA 1
ATOM 1543 C C . ALA A 1 193 ? 0.095 -6.391 1.660 1.00 98.50 193 ALA A C 1
ATOM 1545 O O . ALA A 1 193 ? -0.936 -6.807 2.172 1.00 98.50 193 ALA A O 1
ATOM 1546 N N . ALA A 1 194 ? 1.302 -6.642 2.175 1.00 98.50 194 ALA A N 1
ATOM 1547 C CA . ALA A 1 194 ? 1.469 -7.453 3.380 1.00 98.50 194 ALA A CA 1
ATOM 1548 C C . ALA A 1 194 ? 0.832 -6.802 4.623 1.00 98.50 194 ALA A C 1
ATOM 1550 O O . ALA A 1 194 ? 0.360 -7.499 5.516 1.00 98.50 194 ALA A O 1
ATOM 1551 N N . PHE A 1 195 ? 0.838 -5.467 4.708 1.00 98.75 195 PHE A N 1
ATOM 1552 C CA . PHE A 1 195 ? 0.218 -4.731 5.809 1.00 98.75 195 PHE A CA 1
ATOM 1553 C C . PHE A 1 195 ? -1.308 -4.776 5.758 1.00 98.75 195 PHE A C 1
ATOM 1555 O O . PHE A 1 195 ? -1.935 -4.975 6.793 1.00 98.75 195 PHE A O 1
ATOM 1562 N N . VAL A 1 196 ? -1.893 -4.631 4.567 1.00 98.44 196 VAL A N 1
ATOM 1563 C CA . VAL A 1 196 ? -3.339 -4.751 4.347 1.00 98.44 196 VAL A CA 1
ATOM 1564 C C . VAL A 1 196 ? -3.813 -6.177 4.598 1.00 98.44 196 VAL A C 1
ATOM 1566 O O . VAL A 1 196 ? -4.760 -6.349 5.352 1.00 98.44 196 VAL A O 1
ATOM 1569 N N . GLU A 1 197 ? -3.145 -7.178 4.021 1.00 98.38 197 GLU A N 1
ATOM 1570 C CA . GLU A 1 197 ? -3.446 -8.597 4.248 1.00 98.38 197 GLU A CA 1
ATOM 1571 C C . GLU A 1 197 ? -3.473 -8.907 5.741 1.00 98.38 197 GLU A C 1
ATOM 1573 O O . GLU A 1 197 ? -4.519 -9.248 6.285 1.00 98.38 197 GLU A O 1
ATOM 1578 N N . LYS A 1 198 ? -2.346 -8.673 6.423 1.00 98.25 198 LYS A N 1
ATOM 1579 C CA . LYS A 1 198 ? -2.240 -8.976 7.846 1.00 98.25 198 LYS A CA 1
ATOM 1580 C C . LYS A 1 198 ? -3.254 -8.192 8.676 1.00 98.25 198 LYS A C 1
ATOM 1582 O O . LYS A 1 198 ? -3.817 -8.730 9.620 1.00 98.25 198 LYS A O 1
ATOM 1587 N N . GLY A 1 199 ? -3.477 -6.923 8.338 1.00 98.00 199 GLY A N 1
ATOM 1588 C CA . GLY A 1 199 ? -4.443 -6.096 9.046 1.00 98.00 199 GLY A CA 1
ATOM 1589 C C . GLY A 1 199 ? -5.870 -6.605 8.911 1.00 98.00 199 GLY A C 1
ATOM 1590 O O . GLY A 1 199 ? -6.591 -6.609 9.898 1.00 98.00 199 GLY A O 1
ATOM 1591 N N . LEU A 1 200 ? -6.268 -7.077 7.730 1.00 97.56 200 LEU A N 1
ATOM 1592 C CA . LEU A 1 200 ? -7.595 -7.648 7.515 1.00 97.56 200 LEU A CA 1
ATOM 1593 C C . LEU A 1 200 ? -7.744 -9.038 8.147 1.00 97.56 200 LEU A C 1
ATOM 1595 O O . LEU A 1 200 ? -8.785 -9.299 8.742 1.00 97.56 200 LEU A O 1
ATOM 1599 N N . GLU A 1 201 ? -6.718 -9.889 8.087 1.00 97.19 201 GLU A N 1
ATOM 1600 C CA . GLU A 1 201 ? -6.709 -11.203 8.752 1.00 97.19 201 GLU A CA 1
ATOM 1601 C C . GLU A 1 201 ? -6.782 -11.086 10.283 1.00 97.19 201 GLU A C 1
ATOM 1603 O O . GLU A 1 201 ? -7.514 -11.833 10.933 1.00 97.19 201 GLU A O 1
ATOM 1608 N N . ASP A 1 202 ? -6.048 -10.133 10.868 1.00 96.69 202 ASP A N 1
ATOM 1609 C CA . ASP A 1 202 ? -6.064 -9.892 12.315 1.00 96.69 202 ASP A CA 1
ATOM 1610 C C . ASP A 1 202 ? -7.400 -9.251 12.764 1.00 96.69 202 ASP A C 1
ATOM 1612 O O . ASP A 1 202 ? -7.842 -9.466 13.894 1.00 96.69 202 ASP A O 1
ATOM 1616 N N . LEU A 1 203 ? -8.055 -8.471 11.892 1.00 95.62 203 LEU A N 1
ATOM 1617 C CA . LEU A 1 203 ? -9.323 -7.779 12.163 1.00 95.62 203 LEU A CA 1
ATOM 1618 C C . LEU A 1 203 ? -10.555 -8.681 11.982 1.00 95.62 203 LEU A C 1
ATOM 1620 O O . LEU A 1 203 ? -11.539 -8.520 12.704 1.00 95.62 203 LEU A O 1
ATOM 1624 N N . LEU A 1 204 ? -10.511 -9.610 11.022 1.00 93.31 204 LEU A N 1
ATOM 1625 C CA . LEU A 1 204 ? -11.598 -10.519 10.655 1.00 93.31 204 LEU A CA 1
ATOM 1626 C C . LEU A 1 204 ? -11.120 -11.978 10.785 1.00 93.31 204 LEU A C 1
ATOM 1628 O O . LEU A 1 204 ? -10.585 -12.540 9.826 1.00 93.31 204 LEU A O 1
ATOM 1632 N N . PRO A 1 205 ? -11.313 -12.623 11.952 1.00 88.12 205 PRO A N 1
ATOM 1633 C CA . PRO A 1 205 ? -10.814 -13.973 12.191 1.00 88.12 205 PRO A CA 1
ATOM 1634 C C . PRO A 1 205 ? -11.299 -14.982 11.143 1.00 88.12 205 PRO A C 1
ATOM 1636 O O . PRO A 1 205 ? -12.500 -15.170 10.954 1.00 88.12 205 PRO A O 1
ATOM 1639 N N . GLY A 1 206 ? -10.354 -15.669 10.499 1.00 90.62 206 GLY A N 1
ATOM 1640 C CA . GLY A 1 206 ? -10.634 -16.676 9.471 1.00 90.62 206 GLY A CA 1
ATOM 1641 C C . GLY A 1 206 ? -10.793 -16.125 8.051 1.00 90.62 206 GLY A C 1
ATOM 1642 O O . GLY A 1 206 ? -11.025 -16.918 7.140 1.00 90.62 206 GLY A O 1
ATOM 1643 N N . ALA A 1 207 ? -10.656 -14.811 7.847 1.00 93.06 207 ALA A N 1
ATOM 1644 C CA . ALA A 1 207 ? -10.542 -14.246 6.510 1.00 93.06 207 ALA A CA 1
ATOM 1645 C C . ALA A 1 207 ? -9.217 -14.662 5.847 1.00 93.06 207 ALA A C 1
ATOM 1647 O O . ALA A 1 207 ? -8.193 -14.775 6.517 1.00 93.06 207 ALA A O 1
ATOM 1648 N N . ASP A 1 208 ? -9.253 -14.857 4.530 1.00 94.94 208 ASP A N 1
ATOM 1649 C CA . ASP A 1 208 ? -8.088 -15.126 3.678 1.00 94.94 208 ASP A CA 1
ATOM 1650 C C . ASP A 1 208 ? -7.895 -13.918 2.754 1.00 94.94 208 ASP A C 1
ATOM 1652 O O . ASP A 1 208 ? -8.412 -13.866 1.635 1.00 94.94 208 ASP A O 1
ATOM 1656 N N . ALA A 1 209 ? -7.294 -12.857 3.296 1.00 96.31 209 ALA A N 1
ATOM 1657 C CA . ALA A 1 209 ? -7.154 -11.594 2.582 1.00 96.31 209 ALA A CA 1
ATOM 1658 C C . ALA A 1 209 ? -6.051 -11.697 1.516 1.00 96.31 209 ALA A C 1
ATOM 1660 O O . ALA A 1 209 ? -4.974 -12.221 1.791 1.00 96.31 209 ALA A O 1
ATOM 1661 N N . PRO A 1 210 ? -6.244 -11.147 0.304 1.00 97.19 210 PRO A N 1
ATOM 1662 C CA . PRO A 1 210 ? -5.208 -11.196 -0.718 1.00 97.19 210 PRO A CA 1
ATOM 1663 C C . PRO A 1 210 ? -3.991 -10.373 -0.282 1.00 97.19 210 PRO A C 1
ATOM 1665 O O . PRO A 1 210 ? -4.083 -9.174 -0.011 1.00 97.19 210 PRO A O 1
ATOM 1668 N N . GLY A 1 211 ? -2.824 -11.010 -0.261 1.00 97.12 211 GLY A N 1
ATOM 1669 C CA . GLY A 1 211 ? -1.550 -10.347 -0.001 1.00 97.12 211 GLY A CA 1
ATOM 1670 C C . GLY A 1 211 ? -0.646 -10.240 -1.224 1.00 97.12 211 GLY A C 1
ATOM 1671 O O . GLY A 1 211 ? -1.091 -10.406 -2.360 1.00 97.12 211 GLY A O 1
ATOM 1672 N N . PRO A 1 212 ? 0.656 -9.954 -1.031 1.00 97.75 212 PRO A N 1
ATOM 1673 C CA . PRO A 1 212 ? 1.600 -9.913 -2.134 1.00 97.75 212 PRO A CA 1
ATOM 1674 C C . PRO A 1 212 ? 1.891 -11.319 -2.668 1.00 97.75 212 PRO A C 1
ATOM 1676 O O . PRO A 1 212 ? 2.079 -12.268 -1.897 1.00 97.75 212 PRO A O 1
ATOM 1679 N N . ILE A 1 213 ? 2.034 -11.414 -3.990 1.00 97.56 213 ILE A N 1
ATOM 1680 C CA . ILE A 1 213 ? 2.646 -12.549 -4.680 1.00 97.56 213 ILE A CA 1
ATOM 1681 C C . ILE A 1 213 ? 3.775 -12.061 -5.588 1.00 97.56 213 ILE A C 1
ATOM 1683 O O . ILE A 1 213 ? 3.660 -11.060 -6.296 1.00 97.56 213 ILE A O 1
ATOM 1687 N N . LEU A 1 214 ? 4.911 -12.747 -5.531 1.00 95.25 214 LEU A N 1
ATOM 1688 C CA . LEU A 1 214 ? 6.143 -12.346 -6.190 1.00 95.25 214 LEU A CA 1
ATOM 1689 C C . LEU A 1 214 ? 6.321 -13.111 -7.496 1.00 95.25 214 LEU A C 1
ATOM 1691 O O . LEU A 1 214 ? 6.475 -14.334 -7.512 1.00 95.25 214 LEU A O 1
ATOM 1695 N N . VAL A 1 215 ? 6.354 -12.369 -8.594 1.00 92.19 215 VAL A N 1
ATOM 1696 C CA . VAL A 1 215 ? 6.712 -12.875 -9.915 1.00 92.19 215 VAL A CA 1
ATOM 1697 C C . VAL A 1 215 ? 8.234 -12.922 -10.000 1.00 92.19 215 VAL A C 1
ATOM 1699 O O . VAL A 1 215 ? 8.906 -11.886 -9.937 1.00 92.19 215 VAL A O 1
ATOM 1702 N N . GLN A 1 216 ? 8.785 -14.131 -10.126 1.00 87.06 216 GLN A N 1
ATOM 1703 C CA . GLN A 1 216 ? 10.230 -14.324 -10.244 1.00 87.06 216 GLN A CA 1
ATOM 1704 C C . GLN A 1 216 ? 10.741 -13.744 -11.560 1.00 87.06 216 GLN A C 1
ATOM 1706 O O . GLN A 1 216 ? 10.475 -14.266 -12.647 1.00 87.06 216 GLN A O 1
ATOM 1711 N N . MET A 1 217 ? 11.533 -12.680 -11.460 1.00 78.12 217 MET A N 1
ATOM 1712 C CA . MET A 1 217 ? 12.151 -12.060 -12.621 1.00 78.12 217 MET A CA 1
ATOM 1713 C C . MET A 1 217 ? 13.528 -12.675 -12.848 1.00 78.12 217 MET A C 1
ATOM 1715 O O . MET A 1 217 ? 14.509 -12.264 -12.238 1.00 78.12 217 MET A O 1
ATOM 1719 N N . LYS A 1 218 ? 13.623 -13.675 -13.732 1.00 65.75 218 LYS A N 1
ATOM 1720 C CA . LYS A 1 218 ? 14.929 -14.240 -14.115 1.00 65.75 218 LYS A CA 1
ATOM 1721 C C . LYS A 1 218 ? 15.766 -13.177 -14.835 1.00 65.75 218 LYS A C 1
ATOM 1723 O O . LYS A 1 218 ? 15.520 -12.906 -16.010 1.00 65.75 218 LYS A O 1
ATOM 1728 N N . THR A 1 219 ? 16.750 -12.595 -14.154 1.00 55.00 219 THR A N 1
ATOM 1729 C CA . THR A 1 219 ? 17.849 -11.855 -14.790 1.00 55.00 219 THR A CA 1
ATOM 1730 C C . THR A 1 219 ? 18.808 -12.860 -15.414 1.00 55.00 219 THR A C 1
ATOM 1732 O O . THR A 1 219 ? 19.493 -13.580 -14.692 1.00 55.00 219 THR A O 1
ATOM 1735 N N . HIS A 1 220 ? 18.792 -12.944 -16.744 1.00 47.44 220 HIS A N 1
ATOM 1736 C CA . HIS A 1 220 ? 19.853 -13.582 -17.524 1.00 47.44 220 HIS A CA 1
ATOM 1737 C C . HIS A 1 220 ? 21.042 -12.632 -17.663 1.00 47.44 220 HIS A C 1
ATOM 1739 O O . HIS A 1 220 ? 20.791 -11.413 -17.837 1.00 47.44 220 HIS A O 1
#